Protein AF-0000000084943279 (afdb_homodimer)

Nearest PDB structures (foldseek):
  1sax-assembly1_A  TM=7.995E-01  e=2.883E-07  Staphylococcus aureus subsp. aureus N315
  1sd6-assembly1_B  TM=8.344E-01  e=6.329E-07  Staphylococcus aureus
  1okr-assembly1_A  TM=7.938E-01  e=2.883E-07  Staphylococcus aureus
  1sd4-assembly1_B  TM=7.472E-01  e=6.274E-06  Staphylococcus aureus
  1xsd-assembly1_A-2  TM=7.404E-01  e=5.876E-06  Staphylococcus aureus

pLDDT: mean 89.46, std 12.38, range [29.66, 97.94]

Solvent-accessible surface area (backbone atoms only — not comparable to full-atom values): 16372 Å² total; per-residue (Å²): 124,83,71,85,70,83,76,49,75,70,50,44,56,55,48,35,29,24,69,38,35,68,61,33,35,70,68,56,53,42,56,36,47,45,75,81,36,98,61,49,69,65,54,49,50,50,46,51,52,52,34,35,74,73,55,47,33,42,75,45,75,87,52,86,77,46,28,32,29,57,66,61,52,70,66,56,54,49,50,53,50,49,50,54,53,55,71,73,45,46,38,64,43,37,40,57,53,51,45,52,44,60,71,71,48,60,48,21,42,63,35,42,51,54,44,44,51,52,44,55,62,47,47,76,75,33,40,85,64,62,70,69,72,55,53,77,61,32,57,59,79,77,72,73,128,124,82,72,85,70,83,76,49,75,72,50,45,55,55,46,35,29,26,68,38,36,68,60,33,34,68,67,56,53,41,54,37,48,46,76,80,36,98,61,51,67,65,54,49,50,50,46,51,52,52,34,36,74,71,56,48,34,43,75,45,77,88,51,87,75,46,29,33,29,57,66,64,53,70,66,57,54,49,51,51,50,50,49,55,54,53,70,73,44,47,38,62,43,38,41,57,52,51,45,51,45,60,70,71,46,60,48,21,42,63,35,41,51,53,43,43,50,53,43,55,61,47,48,77,76,34,41,86,64,60,69,66,72,56,54,76,61,32,57,60,78,77,72,73,129

Structure (mmCIF, N/CA/C/O backbone):
data_AF-0000000084943279-model_v1
#
loop_
_entity.id
_entity.type
_entity.pdbx_description
1 polymer 'Copper transport repressor, CopY/TcrY family'
#
loop_
_atom_site.group_PDB
_atom_site.id
_atom_site.type_symbol
_atom_site.label_atom_id
_atom_site.label_alt_id
_atom_site.label_comp_id
_atom_site.label_asym_id
_atom_site.label_entity_id
_atom_site.label_seq_id
_atom_site.pdbx_PDB_ins_code
_atom_site.Cartn_x
_atom_site.Cartn_y
_atom_site.Cartn_z
_atom_site.occupancy
_atom_site.B_iso_or_equiv
_atom_site.auth_seq_id
_atom_site.auth_comp_id
_atom_site.auth_asym_id
_atom_site.auth_atom_id
_atom_site.pdbx_PDB_model_num
ATOM 1 N N . MET A 1 1 ? -5.637 -9.32 20.672 1 29.67 1 MET A N 1
ATOM 2 C CA . MET A 1 1 ? -4.812 -8.5 19.797 1 29.67 1 MET A CA 1
ATOM 3 C C . MET A 1 1 ? -5.668 -7.816 18.734 1 29.67 1 MET A C 1
ATOM 5 O O . MET A 1 1 ? -6.426 -8.477 18.016 1 29.67 1 MET A O 1
ATOM 9 N N . THR A 1 2 ? -6.242 -6.688 18.984 1 40.03 2 THR A N 1
ATOM 10 C CA . THR A 1 2 ? -7.188 -6.082 18.047 1 40.03 2 THR A CA 1
ATOM 11 C C . THR A 1 2 ? -6.668 -6.168 16.625 1 40.03 2 THR A C 1
ATOM 13 O O . THR A 1 2 ? -5.516 -5.828 16.344 1 40.03 2 THR A O 1
ATOM 16 N N . GLU A 1 3 ? -7.164 -7.168 15.953 1 49.41 3 GLU A N 1
ATOM 17 C CA . GLU A 1 3 ? -6.812 -7.434 14.562 1 49.41 3 GLU A CA 1
ATOM 18 C C . GLU A 1 3 ? -6.656 -6.137 13.773 1 49.41 3 GLU A C 1
ATOM 20 O O . GLU A 1 3 ? -7.434 -5.199 13.953 1 49.41 3 GLU A O 1
ATOM 25 N N . PHE A 1 4 ? -5.473 -5.801 13.523 1 55.97 4 PHE A N 1
ATOM 26 C CA . PHE A 1 4 ? -5.156 -4.609 12.742 1 55.97 4 PHE A CA 1
ATOM 27 C C . PHE A 1 4 ? -6.125 -4.453 11.57 1 55.97 4 PHE A C 1
ATOM 29 O O . PHE A 1 4 ? -6.305 -5.383 10.781 1 55.97 4 PHE A O 1
ATOM 36 N N . GLN A 1 5 ? -7.105 -3.52 11.789 1 70.12 5 GLN A N 1
ATOM 37 C CA . GLN A 1 5 ? -7.969 -3.195 10.656 1 70.12 5 GLN A CA 1
ATOM 38 C C . GLN A 1 5 ? -7.312 -2.158 9.75 1 70.12 5 GLN A C 1
ATOM 40 O O . GLN A 1 5 ? -6.863 -1.11 10.211 1 70.12 5 GLN A O 1
ATOM 45 N N . PRO A 1 6 ? -7.184 -2.516 8.555 1 77 6 PRO A N 1
ATOM 46 C CA . PRO A 1 6 ? -6.559 -1.564 7.633 1 77 6 PRO A CA 1
ATOM 47 C C . PRO A 1 6 ? -7.289 -0.225 7.582 1 77 6 PRO A C 1
ATOM 49 O O . PRO A 1 6 ? -8.508 -0.176 7.758 1 77 6 PRO A O 1
ATOM 52 N N . MET A 1 7 ? -6.582 0.841 7.555 1 85.31 7 MET A N 1
ATOM 53 C CA . MET A 1 7 ? -7.109 2.195 7.43 1 85.31 7 MET A CA 1
ATOM 54 C C . MET A 1 7 ? -7.457 2.514 5.98 1 85.31 7 MET A C 1
ATOM 56 O O . MET A 1 7 ? -6.633 2.324 5.082 1 85.31 7 MET A O 1
ATOM 60 N N . SER A 1 8 ? -8.641 2.877 5.75 1 84.88 8 SER A N 1
ATOM 61 C CA . SER A 1 8 ? -9.039 3.268 4.398 1 84.88 8 SER A CA 1
ATOM 62 C C . SER A 1 8 ? -8.383 4.582 3.992 1 84.88 8 SER A C 1
ATOM 64 O O . SER A 1 8 ? -7.879 5.32 4.844 1 84.88 8 SER A O 1
ATOM 66 N N . PRO A 1 9 ? -8.422 4.906 2.732 1 85.31 9 PRO A N 1
ATOM 67 C CA . PRO A 1 9 ? -7.875 6.191 2.287 1 85.31 9 PRO A CA 1
ATOM 68 C C . PRO A 1 9 ? -8.555 7.387 2.953 1 85.31 9 PRO A C 1
ATOM 70 O O . PRO A 1 9 ? -7.879 8.344 3.334 1 85.31 9 PRO A O 1
ATOM 73 N N . SER A 1 10 ? -9.883 7.258 3.092 1 91.69 10 SER A N 1
ATOM 74 C CA . SER A 1 10 ? -10.609 8.352 3.721 1 91.69 10 SER A CA 1
ATOM 75 C C . SER A 1 10 ? -10.242 8.492 5.195 1 91.69 10 SER A C 1
ATOM 77 O O . SER A 1 10 ? -10.07 9.609 5.695 1 91.69 10 SER A O 1
ATOM 79 N N . GLU A 1 11 ? -10.094 7.43 5.855 1 93.38 11 GLU A N 1
ATOM 80 C CA . GLU A 1 11 ? -9.68 7.445 7.258 1 93.38 11 GLU A CA 1
ATOM 81 C C . GLU A 1 11 ? -8.289 8.047 7.418 1 93.38 11 GLU A C 1
ATOM 83 O O . GLU A 1 11 ? -8.039 8.805 8.359 1 93.38 11 GLU A O 1
ATOM 88 N N . ARG A 1 12 ? -7.539 7.762 6.531 1 90.31 12 ARG A N 1
ATOM 89 C CA . ARG A 1 12 ? -6.168 8.258 6.578 1 90.31 12 ARG A CA 1
ATOM 90 C C . ARG A 1 12 ? -6.137 9.781 6.512 1 90.31 12 ARG A C 1
ATOM 92 O O . ARG A 1 12 ? -5.297 10.422 7.152 1 90.31 12 ARG A O 1
ATOM 99 N N . GLN A 1 13 ? -7.035 10.328 5.758 1 92.56 13 GLN A N 1
ATOM 100 C CA . GLN A 1 13 ? -7.094 11.781 5.668 1 92.56 13 GLN A CA 1
ATOM 101 C C . GLN A 1 13 ? -7.41 12.406 7.023 1 92.56 13 GLN A C 1
ATOM 103 O O . GLN A 1 13 ? -6.859 13.453 7.375 1 92.56 13 GLN A O 1
ATOM 108 N N . VAL A 1 14 ? -8.25 11.758 7.719 1 95.5 14 VAL A N 1
ATOM 109 C CA . VAL A 1 14 ? -8.57 12.227 9.062 1 95.5 14 VAL A CA 1
ATOM 110 C C . VAL A 1 14 ? -7.34 12.125 9.961 1 95.5 14 VAL A C 1
ATOM 112 O O . VAL A 1 14 ? -7.016 13.062 10.688 1 95.5 14 VAL A O 1
ATOM 115 N N . MET A 1 15 ? -6.668 11.07 9.828 1 94.19 15 MET A N 1
ATOM 116 C CA . MET A 1 15 ? -5.492 10.82 10.664 1 94.19 15 MET A CA 1
ATOM 117 C C . MET A 1 15 ? -4.395 11.836 10.359 1 94.19 15 MET A C 1
ATOM 119 O O . MET A 1 15 ? -3.682 12.273 11.266 1 94.19 15 MET A O 1
ATOM 123 N N . ARG A 1 16 ? -4.301 12.141 9.148 1 91.62 16 ARG A N 1
ATOM 124 C CA . ARG A 1 16 ? -3.295 13.125 8.766 1 91.62 16 ARG A CA 1
ATOM 125 C C . ARG A 1 16 ? -3.553 14.461 9.453 1 91.62 16 ARG A C 1
ATOM 127 O O . ARG A 1 16 ? -2.613 15.148 9.859 1 91.62 16 ARG A O 1
ATOM 134 N N . VAL A 1 17 ? -4.77 14.891 9.547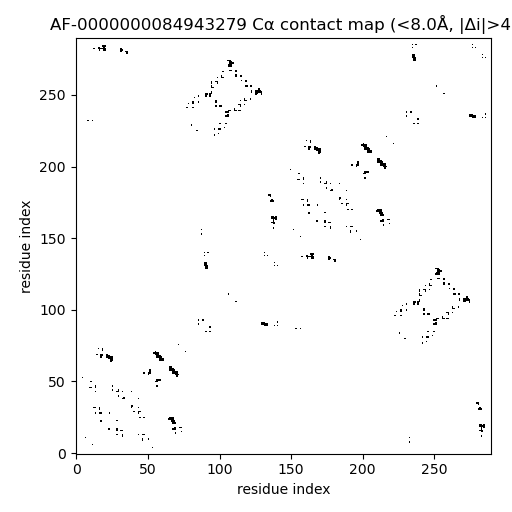 1 94.56 17 VAL A N 1
ATOM 135 C CA . VAL A 1 17 ? -5.109 16.125 10.258 1 94.56 17 VAL A CA 1
ATOM 136 C C . VAL A 1 17 ? -4.715 15.992 11.727 1 94.56 17 VAL A C 1
ATOM 138 O O . VAL A 1 17 ? -4.109 16.906 12.289 1 94.56 17 VAL A O 1
ATOM 141 N N . LEU A 1 18 ? -4.953 14.82 12.32 1 95.62 18 LEU A N 1
ATOM 142 C CA . LEU A 1 18 ? -4.707 14.625 13.742 1 95.62 18 LEU A CA 1
ATOM 143 C C . LEU A 1 18 ? -3.213 14.539 14.031 1 95.62 18 LEU A C 1
ATOM 145 O O . LEU A 1 18 ? -2.758 14.984 15.086 1 95.62 18 LEU A O 1
ATOM 149 N N . TRP A 1 19 ? -2.496 13.961 13.141 1 91.88 19 TRP A N 1
ATOM 150 C CA . TRP A 1 19 ? -1.048 13.906 13.312 1 91.88 19 TRP A CA 1
ATOM 151 C C . TRP A 1 19 ? -0.436 15.305 13.234 1 91.88 19 TRP A C 1
ATOM 153 O O . TRP A 1 19 ? 0.486 15.625 13.984 1 91.88 19 TRP A O 1
ATOM 163 N N . ALA A 1 20 ? -1.002 16.109 12.367 1 91.31 20 ALA A N 1
ATOM 164 C CA . ALA A 1 20 ? -0.495 17.469 12.18 1 91.31 20 ALA A CA 1
ATOM 165 C C . ALA A 1 20 ? -0.994 18.391 13.289 1 91.31 20 ALA A C 1
ATOM 167 O O . ALA A 1 20 ? -0.356 19.391 13.602 1 91.31 20 ALA A O 1
ATOM 168 N N . ASN A 1 21 ? -2.137 18.078 13.781 1 93.12 21 ASN A N 1
ATOM 169 C CA . ASN A 1 21 ? -2.785 18.891 14.805 1 93.12 21 ASN A CA 1
ATOM 170 C C . ASN A 1 21 ? -3.258 18.031 15.977 1 93.12 21 ASN A C 1
ATOM 172 O O . ASN A 1 21 ? -4.449 17.734 16.094 1 93.12 21 ASN A O 1
ATOM 176 N N . PRO A 1 22 ? -2.221 17.797 16.797 1 92.19 22 PRO A N 1
ATOM 177 C CA . PRO A 1 22 ? -2.613 16.953 17.922 1 92.19 22 PRO A CA 1
ATOM 178 C C . PRO A 1 22 ? -3.672 17.594 18.812 1 92.19 22 PRO A C 1
ATOM 180 O O . PRO A 1 22 ? -3.65 18.812 19.016 1 92.19 22 PRO A O 1
ATOM 183 N N . SER A 1 23 ? -4.625 16.812 19.281 1 92.5 23 SER A N 1
ATOM 184 C CA . SER A 1 23 ? -5.684 17.25 20.188 1 92.5 23 SER A CA 1
ATOM 185 C C . SER A 1 23 ? -6.617 18.25 19.5 1 92.5 23 SER A C 1
ATOM 187 O O . SER A 1 23 ? -6.773 19.375 19.969 1 92.5 23 SER A O 1
ATOM 189 N N . SER A 1 24 ? -7.215 17.812 18.484 1 95.62 24 SER A N 1
ATOM 190 C CA . SER A 1 24 ? -8.102 18.672 17.703 1 95.62 24 SER A CA 1
ATOM 191 C C . SER A 1 24 ? -9.562 18.391 18 1 95.62 24 SER A C 1
ATOM 193 O O . SER A 1 24 ? -9.914 17.266 18.375 1 95.62 24 SER A O 1
ATOM 195 N N . THR A 1 25 ? -10.398 19.422 17.859 1 96.62 25 THR A N 1
ATOM 196 C CA . THR A 1 25 ? -11.836 19.219 18 1 96.62 25 THR A CA 1
ATOM 197 C C . THR A 1 25 ? -12.438 18.688 16.703 1 96.62 25 THR A C 1
ATOM 199 O O . THR A 1 25 ? -11.812 18.766 15.648 1 96.62 25 THR A O 1
ATOM 202 N N . SER A 1 26 ? -13.633 18.047 16.844 1 96.38 26 SER A N 1
ATOM 203 C CA . SER A 1 26 ? -14.328 17.594 15.641 1 96.38 26 SER A CA 1
ATOM 204 C C . SER A 1 26 ? -14.562 18.75 14.672 1 96.38 26 SER A C 1
ATOM 206 O O . SER A 1 26 ? -14.43 18.594 13.461 1 96.38 26 SER A O 1
ATOM 208 N N . GLY A 1 27 ? -14.828 19.969 15.227 1 96.75 27 GLY A N 1
ATOM 209 C CA . GLY A 1 27 ? -15.023 21.156 14.398 1 96.75 27 GLY A CA 1
ATOM 210 C C . GLY A 1 27 ? -13.797 21.531 13.594 1 96.75 27 GLY A C 1
ATOM 211 O O . GLY A 1 27 ? -13.898 21.859 12.414 1 96.75 27 GLY A O 1
ATOM 212 N N . PHE A 1 28 ? -12.695 21.5 14.25 1 96.94 28 PHE A N 1
ATOM 213 C CA . PHE A 1 28 ? -11.445 21.828 13.578 1 96.94 28 PHE A CA 1
ATOM 214 C C . PHE A 1 28 ? -11.141 20.812 12.477 1 96.94 28 PHE A C 1
ATOM 216 O O . PHE A 1 28 ? -10.789 21.188 11.359 1 96.94 28 PHE A O 1
ATOM 223 N N . ILE A 1 29 ? -11.312 19.453 12.781 1 97.31 29 ILE A N 1
ATOM 224 C CA . ILE A 1 29 ? -11.047 18.391 11.82 1 97.31 29 ILE A CA 1
ATOM 225 C C . ILE A 1 29 ? -11.938 18.578 10.594 1 97.31 29 ILE A C 1
ATOM 227 O O . ILE A 1 29 ? -11.461 18.484 9.461 1 97.31 29 ILE A O 1
ATOM 231 N N . ILE A 1 30 ? -13.211 18.875 10.844 1 97.69 30 ILE A N 1
ATOM 232 C CA . ILE A 1 30 ? -14.188 19.062 9.781 1 97.69 30 ILE A CA 1
ATOM 233 C C . ILE A 1 30 ? -13.773 20.234 8.898 1 97.69 30 ILE A C 1
ATOM 235 O O . ILE A 1 30 ? -13.727 20.109 7.672 1 97.69 30 ILE A O 1
ATOM 239 N N . GLU A 1 31 ? -13.414 21.359 9.516 1 97.19 31 GLU A N 1
ATOM 240 C CA . GLU A 1 31 ? -13.016 22.562 8.797 1 97.19 31 GLU A CA 1
ATOM 241 C C . GLU A 1 31 ? -11.812 22.297 7.895 1 97.19 31 GLU A C 1
ATOM 243 O O . GLU A 1 31 ? -11.797 22.703 6.73 1 97.19 31 GLU A O 1
ATOM 248 N N . GLN A 1 32 ? -10.852 21.625 8.453 1 95.62 32 GLN A N 1
ATOM 249 C CA . GLN A 1 32 ? -9.633 21.344 7.688 1 95.62 32 GLN A CA 1
ATOM 250 C C . GLN A 1 32 ? -9.922 20.438 6.496 1 95.62 32 GLN A C 1
ATOM 252 O O . GLN A 1 32 ? -9.453 20.703 5.387 1 95.62 32 GLN A O 1
ATOM 257 N N . LEU A 1 33 ? -10.688 19.391 6.672 1 96.44 33 LEU A N 1
ATOM 258 C CA . LEU A 1 33 ? -10.953 18.406 5.629 1 96.44 33 LEU A CA 1
ATOM 259 C C . LEU A 1 33 ? -11.852 19 4.543 1 96.44 33 LEU A C 1
ATOM 261 O O . LEU A 1 33 ? -11.703 18.672 3.363 1 96.44 33 LEU A O 1
ATOM 265 N N . GLN A 1 34 ? -12.664 19.891 4.938 1 96.62 34 GLN A N 1
ATOM 266 C CA . GLN A 1 34 ? -13.602 20.469 3.979 1 96.62 34 GLN A CA 1
ATOM 267 C C . GLN A 1 34 ? -12.891 21.453 3.041 1 96.62 34 GLN A C 1
ATOM 269 O O . GLN A 1 34 ? -13.438 21.812 1.998 1 96.62 34 GLN A O 1
ATOM 274 N N . LYS A 1 35 ? -11.758 21.891 3.393 1 94.38 35 LYS A N 1
ATOM 275 C CA . LYS A 1 35 ? -10.953 22.719 2.5 1 94.38 35 LYS A CA 1
ATOM 276 C C . LYS A 1 35 ? -10.523 21.938 1.261 1 94.38 35 LYS A C 1
ATOM 278 O O . LYS A 1 35 ? -10.297 22.531 0.201 1 94.38 35 LYS A O 1
ATOM 283 N N . SER A 1 36 ? -10.461 20.594 1.396 1 92.62 36 SER A N 1
ATOM 284 C CA . SER A 1 36 ? -9.875 19.812 0.311 1 92.62 36 SER A CA 1
ATOM 285 C C . SER A 1 36 ? -10.844 18.734 -0.175 1 92.62 36 SER A C 1
ATOM 287 O O . SER A 1 36 ? -10.672 18.188 -1.263 1 92.62 36 SER A O 1
ATOM 289 N N . PHE A 1 37 ? -11.805 18.438 0.645 1 94.44 37 PHE A N 1
ATOM 290 C CA . PHE A 1 37 ? -12.727 17.359 0.293 1 94.44 37 PHE A CA 1
ATOM 291 C C . PHE A 1 37 ? -14.172 17.828 0.403 1 94.44 37 PHE A C 1
ATOM 293 O O . PHE A 1 37 ? -14.516 18.625 1.291 1 94.44 37 PHE A O 1
ATOM 300 N N . PRO A 1 38 ? -15.008 17.391 -0.558 1 96.69 38 PRO A N 1
ATOM 301 C CA . PRO A 1 38 ? -16.422 17.75 -0.509 1 96.69 38 PRO A CA 1
ATOM 302 C C . PRO A 1 38 ? -17.203 16.922 0.514 1 96.69 38 PRO A C 1
ATOM 304 O O . PRO A 1 38 ? -18.297 16.438 0.214 1 96.69 38 PRO A O 1
ATOM 307 N N . TRP A 1 39 ? -16.734 16.719 1.675 1 96.56 39 TRP A N 1
ATOM 308 C CA . TRP A 1 39 ? -17.344 15.875 2.699 1 96.56 39 TRP A CA 1
ATOM 309 C C . TRP A 1 39 ? -18.25 16.703 3.605 1 96.56 39 TRP A C 1
ATOM 311 O O . TRP A 1 39 ? -17.922 17.828 3.965 1 96.56 39 TRP A O 1
ATOM 321 N N . SER A 1 40 ? -19.375 16.109 3.973 1 97.5 40 SER A N 1
ATOM 322 C CA . SER A 1 40 ? -20.266 16.719 4.949 1 97.5 40 SER A CA 1
ATOM 323 C C . SER A 1 40 ? -19.734 16.562 6.367 1 97.5 40 SER A C 1
ATOM 325 O O . SER A 1 40 ? -18.875 15.711 6.621 1 97.5 40 SER A O 1
ATOM 327 N N . GLU A 1 41 ? -20.312 17.422 7.203 1 97.62 41 GLU A N 1
ATOM 328 C CA . GLU A 1 41 ? -19.984 17.281 8.617 1 97.62 41 GLU A CA 1
ATOM 329 C C . GLU A 1 41 ? -20.281 15.867 9.117 1 97.62 41 GLU A C 1
ATOM 331 O O . GLU A 1 41 ? -19.469 15.266 9.828 1 97.62 41 GLU A O 1
ATOM 336 N N . SER A 1 42 ? -21.328 15.359 8.664 1 97.69 42 SER A N 1
ATOM 337 C CA . SER A 1 42 ? -21.734 14.023 9.086 1 97.69 42 SER A CA 1
ATOM 338 C C . SER A 1 42 ? -20.75 12.961 8.609 1 97.69 42 SER A C 1
ATOM 340 O O . SER A 1 42 ? -20.469 12 9.328 1 97.69 42 SER A O 1
ATOM 342 N N . THR A 1 43 ? -20.234 13.125 7.43 1 96.94 43 THR A N 1
ATOM 343 C CA . 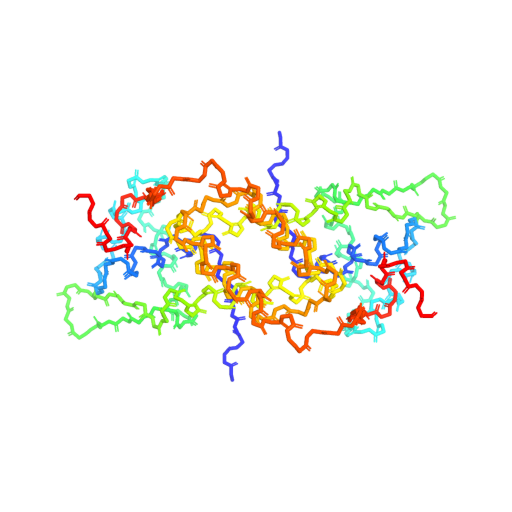THR A 1 43 ? -19.266 12.195 6.875 1 96.94 43 THR A CA 1
ATOM 344 C C . THR A 1 43 ? -18 12.156 7.734 1 96.94 43 THR A C 1
ATOM 346 O O . THR A 1 43 ? -17.531 11.078 8.109 1 96.94 43 THR A O 1
ATOM 349 N N . VAL A 1 44 ? -17.562 13.344 8.047 1 97.94 44 VAL A N 1
ATOM 350 C CA . VAL A 1 44 ? -16.328 13.438 8.828 1 97.94 44 VAL A CA 1
ATOM 351 C C . VAL A 1 44 ? -16.562 12.875 10.234 1 97.94 44 VAL A C 1
ATOM 353 O O . VAL A 1 44 ? -15.727 12.133 10.75 1 97.94 44 VAL A O 1
ATOM 356 N N . LYS A 1 45 ? -17.688 13.188 10.766 1 97.56 45 LYS A N 1
ATOM 357 C CA . LYS A 1 45 ? -18 12.672 12.094 1 97.56 45 LYS A CA 1
ATOM 358 C C . LYS A 1 45 ? -18.078 11.148 12.094 1 97.56 45 LYS A C 1
ATOM 360 O O . LYS A 1 45 ? -17.594 10.492 13.023 1 97.56 45 LYS A O 1
ATOM 365 N N . THR A 1 46 ? -18.609 10.633 11.094 1 97.69 46 THR A N 1
ATOM 366 C CA . THR A 1 46 ? -18.688 9.18 10.945 1 97.69 46 THR A CA 1
ATOM 367 C C . THR A 1 46 ? -17.281 8.57 10.906 1 97.69 46 THR A C 1
ATOM 369 O O . THR A 1 46 ? -17.031 7.555 11.555 1 97.69 46 THR A O 1
ATOM 372 N N . LEU A 1 47 ? -16.438 9.164 10.18 1 97.75 47 LEU A N 1
ATOM 373 C CA . LEU A 1 47 ? -15.062 8.68 10.094 1 97.75 47 LEU A CA 1
ATOM 374 C C . LEU A 1 47 ? -14.375 8.742 11.453 1 97.75 47 LEU A C 1
ATOM 376 O O . LEU A 1 47 ? -13.648 7.816 11.82 1 97.75 47 LEU A O 1
ATOM 380 N N . ILE A 1 48 ? -14.625 9.812 12.172 1 97.38 48 ILE A N 1
ATOM 381 C CA . ILE A 1 48 ? -14.031 9.969 13.5 1 97.38 48 ILE A CA 1
ATOM 382 C C . ILE A 1 48 ? -14.516 8.844 14.406 1 97.38 48 ILE A C 1
ATOM 384 O O . ILE A 1 48 ? -13.719 8.219 15.109 1 97.38 48 ILE A O 1
ATOM 388 N N . ILE A 1 49 ? -15.75 8.57 14.367 1 96.81 49 ILE A N 1
ATOM 389 C CA . ILE A 1 49 ? -16.344 7.523 15.203 1 96.81 49 ILE A CA 1
ATOM 390 C C . ILE A 1 49 ? -15.742 6.168 14.828 1 96.81 49 ILE A C 1
ATOM 392 O O . ILE A 1 49 ? -15.359 5.391 15.703 1 96.81 49 ILE A O 1
ATOM 396 N N . ARG A 1 50 ? -15.648 5.891 13.586 1 96.69 50 ARG A N 1
ATOM 397 C CA . ARG A 1 50 ? -15.078 4.637 13.102 1 96.69 50 ARG A CA 1
ATOM 398 C C . ARG A 1 50 ? -13.641 4.473 13.578 1 96.69 50 ARG A C 1
ATOM 400 O O . ARG A 1 50 ? -13.266 3.404 14.062 1 96.69 50 ARG A O 1
ATOM 407 N N . LEU A 1 51 ? -12.922 5.508 13.461 1 96.75 51 LEU A N 1
ATOM 408 C CA . LEU A 1 51 ? -11.523 5.473 13.852 1 96.75 51 LEU A CA 1
ATOM 409 C C . LEU A 1 51 ? -11.383 5.305 15.359 1 96.75 51 LEU A C 1
ATOM 411 O O . LEU A 1 51 ? -10.453 4.648 15.836 1 96.75 51 LEU A O 1
ATOM 415 N N . THR A 1 52 ? -12.305 5.914 16.078 1 95.69 52 THR A N 1
ATOM 416 C CA . THR A 1 52 ? -12.312 5.766 17.531 1 95.69 52 THR A CA 1
ATOM 417 C C . THR A 1 52 ? -12.625 4.324 17.922 1 95.69 52 THR A C 1
ATOM 419 O O . THR A 1 52 ? -11.961 3.758 18.797 1 95.69 52 THR A O 1
ATOM 422 N N . LYS A 1 53 ? -13.547 3.754 17.25 1 94.81 53 LYS A N 1
ATOM 423 C CA . LYS A 1 53 ? -13.906 2.365 17.5 1 94.81 53 LYS A CA 1
ATOM 424 C C . LYS A 1 53 ? -12.75 1.424 17.188 1 94.81 53 LYS A C 1
ATOM 426 O O . LYS A 1 53 ? -12.523 0.441 17.891 1 94.81 53 LYS A O 1
ATOM 431 N N . LYS A 1 54 ? -12.016 1.763 16.172 1 92.88 54 LYS A N 1
ATOM 432 C CA . LYS A 1 54 ? -10.875 0.949 15.75 1 92.88 54 LYS A CA 1
ATOM 433 C C . LYS A 1 54 ? -9.688 1.145 16.688 1 92.88 54 LYS A C 1
ATOM 435 O O . LYS A 1 54 ? -8.703 0.41 16.594 1 92.88 54 LYS A O 1
ATOM 440 N N . GLY A 1 55 ? -9.758 2.209 17.484 1 94 55 GLY A N 1
ATOM 441 C CA . GLY A 1 55 ? -8.695 2.463 18.453 1 94 55 GLY A CA 1
ATOM 442 C C . GLY A 1 55 ? -7.602 3.365 17.906 1 94 55 GLY A C 1
ATOM 443 O O . GLY A 1 55 ? -6.562 3.539 18.547 1 94 55 GLY A O 1
ATOM 444 N N . TYR A 1 56 ? -7.809 3.982 16.75 1 95.19 56 TYR A N 1
ATOM 445 C CA . TYR A 1 56 ? -6.801 4.852 16.141 1 95.19 56 TYR A CA 1
ATOM 446 C C . TYR A 1 56 ? -6.867 6.254 16.75 1 95.19 56 TYR A C 1
ATOM 448 O O . TYR A 1 56 ? -5.914 7.027 16.625 1 95.19 56 TYR A O 1
ATOM 456 N N . ILE A 1 57 ? -8.039 6.578 17.297 1 96.62 57 ILE A N 1
ATOM 457 C CA . ILE A 1 57 ? -8.273 7.898 17.875 1 96.62 57 ILE A CA 1
ATOM 458 C C . ILE A 1 57 ? -8.758 7.754 19.312 1 96.62 57 ILE A C 1
ATOM 460 O O . ILE A 1 57 ? -9.562 6.871 19.609 1 96.62 57 ILE A O 1
ATOM 464 N N . GLN A 1 58 ? -8.234 8.539 20.078 1 96.69 58 GLN A N 1
ATOM 465 C CA . GLN A 1 58 ? -8.719 8.648 21.453 1 96.69 58 GLN A CA 1
ATOM 466 C C . GLN A 1 58 ? -9.453 9.961 21.672 1 96.69 58 GLN A C 1
ATOM 468 O O . GLN A 1 58 ? -9.07 11 21.125 1 96.69 58 GLN A O 1
ATOM 473 N N . ILE A 1 59 ? -10.438 9.891 22.578 1 95.19 59 ILE A N 1
ATOM 474 C CA . ILE A 1 59 ? -11.281 11.047 22.859 1 95.19 59 ILE A CA 1
ATOM 475 C C . ILE A 1 59 ? -11.039 11.523 24.281 1 95.19 59 ILE A C 1
ATOM 477 O O . ILE A 1 59 ? -10.977 10.719 25.219 1 95.19 59 ILE A O 1
ATOM 481 N N . ASP A 1 60 ? -10.711 12.773 24.422 1 93.5 60 ASP A N 1
ATOM 482 C CA . ASP A 1 60 ? -10.766 13.43 25.719 1 93.5 60 ASP A CA 1
ATOM 483 C C . ASP A 1 60 ? -12.133 14.055 25.984 1 93.5 60 ASP A C 1
ATOM 485 O O . ASP A 1 60 ? -12.414 15.164 25.531 1 93.5 60 ASP A O 1
ATOM 489 N N . ASN A 1 61 ? -12.906 13.273 26.656 1 85.56 61 ASN A N 1
ATOM 490 C CA . ASN A 1 61 ? -14.289 13.695 26.859 1 85.56 61 ASN A CA 1
ATOM 491 C C . ASN A 1 61 ? -14.484 14.312 28.25 1 85.56 61 ASN A C 1
ATOM 493 O O . ASN A 1 61 ? -15.609 14.344 28.766 1 85.56 61 ASN A O 1
ATOM 497 N N . ARG A 1 62 ? -13.336 14.672 28.938 1 87.19 62 ARG A N 1
ATOM 498 C CA . ARG A 1 62 ? -13.453 15.258 30.266 1 87.19 62 ARG A CA 1
ATOM 499 C C . ARG A 1 62 ? -14.109 16.641 30.203 1 87.19 62 ARG A C 1
ATOM 501 O O . ARG A 1 62 ? -14.836 17.016 31.109 1 87.19 62 ARG A O 1
ATOM 508 N N . LYS A 1 63 ? -13.859 17.531 29.172 1 85.19 63 LYS A N 1
ATOM 509 C CA . LYS A 1 63 ? -14.406 18.875 29.016 1 85.19 63 LYS A CA 1
ATOM 510 C C . LYS A 1 63 ? -14.797 19.156 27.562 1 85.19 63 LYS A C 1
ATOM 512 O O . LYS A 1 63 ? -14.062 18.797 26.641 1 85.19 63 LYS A O 1
ATOM 517 N N . LYS A 1 64 ? -16.031 19.75 27.359 1 88.44 64 LYS A N 1
ATOM 518 C CA . LYS A 1 64 ? -16.453 20.141 26.031 1 88.44 64 LYS A CA 1
ATOM 519 C C . LYS A 1 64 ? -15.742 21.406 25.562 1 88.44 64 LYS A C 1
ATOM 521 O O . LYS A 1 64 ? -15.445 22.281 26.375 1 88.44 64 LYS A O 1
ATOM 526 N N . PRO A 1 65 ? -15.383 21.594 24.328 1 92.69 65 PRO A N 1
ATOM 527 C CA . PRO A 1 65 ? -15.602 20.594 23.281 1 92.69 65 PRO A 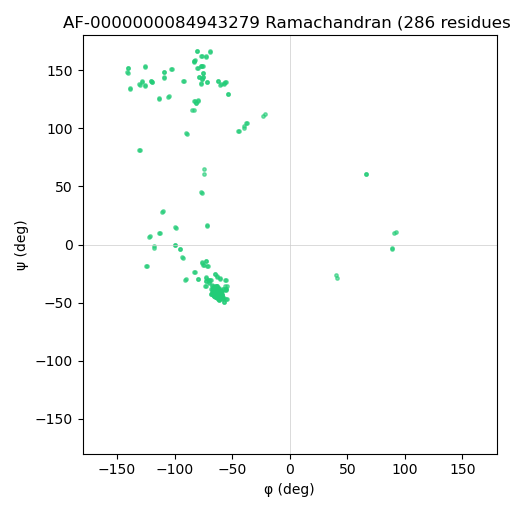CA 1
ATOM 528 C C . PRO A 1 65 ? -14.625 19.422 23.375 1 92.69 65 PRO A C 1
ATOM 530 O O . PRO A 1 65 ? -13.5 19.578 23.844 1 92.69 65 PRO A O 1
ATOM 533 N N . PHE A 1 66 ? -15.086 18.234 22.984 1 94.38 66 PHE A N 1
ATOM 534 C CA . PHE A 1 66 ? -14.258 17.031 23.016 1 94.38 66 PHE A CA 1
ATOM 535 C C . PHE A 1 66 ? -13.031 17.188 22.125 1 94.38 66 PHE A C 1
ATOM 537 O O . PHE A 1 66 ? -13.117 17.812 21.062 1 94.38 66 PHE A O 1
ATOM 544 N N . HIS A 1 67 ? -11.992 16.766 22.609 1 96.94 67 HIS A N 1
ATOM 545 C CA . HIS A 1 67 ? -10.758 16.781 21.828 1 96.94 67 HIS A CA 1
ATOM 546 C C . HIS A 1 67 ? -10.352 15.367 21.422 1 96.94 67 HIS A C 1
ATOM 548 O O . HIS A 1 67 ? -10.508 14.414 22.188 1 96.94 67 HIS A O 1
ATOM 554 N N . TYR A 1 68 ? -9.812 15.266 20.234 1 97.19 68 TYR A N 1
ATOM 555 C CA . TYR A 1 68 ? -9.43 13.992 19.641 1 97.19 68 TYR A CA 1
ATOM 556 C C . TYR A 1 68 ? -7.934 13.961 19.328 1 97.19 68 TYR A C 1
ATOM 558 O O . TYR A 1 68 ? -7.367 14.961 18.875 1 97.19 68 TYR A O 1
ATOM 566 N N . SER A 1 69 ? -7.379 12.781 19.594 1 96.75 69 SER A N 1
ATOM 567 C CA . SER A 1 69 ? -5.961 12.602 19.312 1 96.75 69 SER A CA 1
ATOM 568 C C . SER A 1 69 ? -5.684 11.219 18.734 1 96.75 69 SER A C 1
ATOM 570 O O . SER A 1 69 ? -6.406 10.266 19.016 1 96.75 69 SER A O 1
ATOM 572 N N . ALA A 1 70 ? -4.559 11.18 17.891 1 96.06 70 ALA A N 1
ATOM 573 C CA . ALA A 1 70 ? -4.133 9.891 17.344 1 96.06 70 ALA A CA 1
ATOM 574 C C . ALA A 1 70 ? -3.502 9.016 18.422 1 96.06 70 ALA A C 1
ATOM 576 O O . ALA A 1 70 ? -2.748 9.508 19.266 1 96.06 70 ALA A O 1
ATOM 577 N N . THR A 1 71 ? -3.816 7.727 18.391 1 95.69 71 THR A N 1
ATOM 578 C CA . THR A 1 71 ? -3.26 6.793 19.359 1 95.69 71 THR A CA 1
ATOM 579 C C . THR A 1 71 ? -1.99 6.145 18.828 1 95.69 71 THR A C 1
ATOM 581 O O . THR A 1 71 ? -1.265 5.477 19.562 1 95.69 71 THR A O 1
ATOM 584 N N . ILE A 1 72 ? -1.719 6.324 17.516 1 92.81 72 ILE A N 1
ATOM 585 C CA . ILE A 1 72 ? -0.518 5.797 16.875 1 92.81 72 ILE A CA 1
ATOM 586 C C . ILE A 1 72 ? 0.235 6.926 16.172 1 92.81 72 ILE A C 1
ATOM 588 O O . ILE A 1 72 ? -0.364 7.93 15.781 1 92.81 72 ILE A O 1
ATOM 592 N N . LEU A 1 73 ? 1.515 6.727 16.047 1 90.12 73 LEU A N 1
ATOM 593 C CA . LEU A 1 73 ? 2.334 7.688 15.32 1 90.12 73 LEU A CA 1
ATOM 594 C C . LEU A 1 73 ? 2.219 7.465 13.812 1 90.12 73 LEU A C 1
ATOM 596 O O . LEU A 1 73 ? 1.918 6.355 13.367 1 90.12 73 LEU A O 1
ATOM 600 N N . GLU A 1 74 ? 2.408 8.531 13.125 1 87.12 74 GLU A N 1
ATOM 601 C CA . GLU A 1 74 ? 2.391 8.414 11.672 1 87.12 74 GLU A CA 1
ATOM 602 C C . GLU A 1 74 ? 3.402 7.375 11.188 1 87.12 74 GLU A C 1
ATOM 604 O O . GLU A 1 74 ? 3.109 6.586 10.289 1 87.12 74 GLU A O 1
ATOM 609 N N . LYS A 1 75 ? 4.531 7.344 11.82 1 85.75 75 LYS A N 1
ATOM 610 C CA . LYS A 1 75 ? 5.574 6.395 11.445 1 85.75 75 LYS A CA 1
ATOM 611 C C . LYS A 1 75 ? 5.117 4.957 11.672 1 85.75 75 LYS A C 1
ATOM 613 O O . LYS A 1 75 ? 5.457 4.062 10.891 1 85.75 75 LYS A O 1
ATOM 618 N N . GLU A 1 76 ? 4.383 4.758 12.703 1 88.88 76 GLU A N 1
ATOM 619 C CA . GLU A 1 76 ? 3.865 3.424 12.992 1 88.88 76 GLU A CA 1
ATOM 620 C C . GLU A 1 76 ? 2.863 2.977 11.93 1 88.88 76 GLU A C 1
ATOM 622 O O . GLU A 1 76 ? 2.844 1.808 11.539 1 88.88 76 GLU A O 1
ATOM 627 N N . GLN A 1 77 ? 2.033 3.932 11.547 1 86.44 77 GLN A N 1
ATOM 628 C CA . GLN A 1 77 ? 1.083 3.621 10.484 1 86.44 77 GLN A CA 1
ATOM 629 C C . GLN A 1 77 ? 1.805 3.297 9.18 1 86.44 77 GLN A C 1
ATOM 631 O O . GLN A 1 77 ? 1.422 2.365 8.469 1 86.44 77 GLN A O 1
ATOM 636 N N . LEU A 1 78 ? 2.84 4 8.898 1 84.12 78 LEU A N 1
ATOM 637 C CA . LEU A 1 78 ? 3.648 3.75 7.707 1 84.12 78 LEU A CA 1
ATOM 638 C C . LEU A 1 78 ? 4.285 2.367 7.766 1 84.12 78 LEU A C 1
ATOM 640 O O . LEU A 1 78 ? 4.332 1.657 6.758 1 84.12 78 LEU A O 1
ATOM 644 N N . ASP A 1 79 ? 4.723 2.01 8.922 1 88.56 79 ASP A N 1
ATOM 645 C CA . ASP A 1 79 ? 5.324 0.696 9.125 1 88.56 79 ASP A CA 1
ATOM 646 C C . ASP A 1 79 ? 4.328 -0.418 8.812 1 88.56 79 ASP A C 1
ATOM 648 O O . ASP A 1 79 ? 4.68 -1.403 8.156 1 88.56 79 ASP A O 1
ATOM 652 N N . GLN A 1 80 ? 3.15 -0.149 9.242 1 85.94 80 GLN A N 1
ATOM 653 C CA . GLN A 1 80 ? 2.115 -1.145 8.984 1 85.94 80 GLN A CA 1
ATOM 654 C C . GLN A 1 80 ? 1.802 -1.239 7.492 1 85.94 80 GLN A C 1
ATOM 656 O O . GLN A 1 80 ? 1.616 -2.336 6.961 1 85.94 80 GLN A O 1
ATOM 661 N N . GLU A 1 81 ? 1.807 -0.138 6.863 1 84.31 81 GLU A N 1
ATOM 662 C CA . GLU A 1 81 ? 1.521 -0.113 5.434 1 84.31 81 GLU A CA 1
ATOM 663 C C . GLU A 1 81 ? 2.633 -0.792 4.637 1 84.31 81 GLU A C 1
ATOM 665 O O . GLU A 1 81 ? 2.361 -1.526 3.686 1 84.31 81 GLU A O 1
ATOM 670 N N . THR A 1 82 ? 3.855 -0.538 4.996 1 89.81 82 THR A N 1
ATOM 671 C CA . THR A 1 82 ? 4.98 -1.15 4.301 1 89.81 82 THR A CA 1
ATOM 672 C C . THR A 1 82 ? 4.992 -2.66 4.516 1 89.81 82 THR A C 1
ATOM 674 O O . THR A 1 82 ? 5.281 -3.424 3.592 1 89.81 82 THR A O 1
ATOM 677 N N . ASP A 1 83 ? 4.605 -3.09 5.738 1 89.94 83 ASP A N 1
ATOM 678 C CA . ASP A 1 83 ? 4.496 -4.52 6.004 1 89.94 83 ASP A CA 1
ATOM 679 C C . ASP A 1 83 ? 3.451 -5.168 5.098 1 89.94 83 ASP A C 1
ATOM 681 O O . ASP A 1 83 ? 3.709 -6.211 4.492 1 89.94 83 ASP A O 1
ATOM 685 N N . ALA A 1 84 ? 2.355 -4.473 5.051 1 84.06 84 ALA A N 1
ATOM 686 C CA . ALA A 1 84 ? 1.261 -5.012 4.246 1 84.06 84 ALA A CA 1
ATOM 687 C C . ALA A 1 84 ? 1.666 -5.133 2.781 1 84.06 84 ALA A C 1
ATOM 689 O O . ALA A 1 84 ? 1.371 -6.141 2.131 1 84.06 84 ALA A O 1
ATOM 690 N N . LEU A 1 85 ? 2.365 -4.176 2.271 1 86.31 85 LEU A N 1
ATOM 691 C CA . LEU A 1 85 ? 2.812 -4.191 0.884 1 86.31 85 LEU A CA 1
ATOM 692 C C . LEU A 1 85 ? 3.805 -5.324 0.643 1 86.31 85 LEU A C 1
ATOM 694 O O . LEU A 1 85 ? 3.674 -6.07 -0.33 1 86.31 85 LEU A O 1
ATOM 698 N N . LEU A 1 86 ? 4.715 -5.512 1.495 1 89.94 86 LEU A N 1
ATOM 699 C CA . LEU A 1 86 ? 5.758 -6.523 1.339 1 89.94 86 LEU A CA 1
ATOM 700 C C . LEU A 1 86 ? 5.172 -7.926 1.454 1 89.94 86 LEU A C 1
ATOM 702 O O . LEU A 1 86 ? 5.668 -8.859 0.825 1 89.94 86 LEU A O 1
ATOM 706 N N . GLU A 1 87 ? 4.152 -8.008 2.213 1 85 87 GLU A N 1
ATOM 707 C CA . GLU A 1 87 ? 3.508 -9.305 2.4 1 85 87 GLU A CA 1
ATOM 708 C C . GLU A 1 87 ? 2.762 -9.742 1.141 1 85 87 GLU A C 1
ATOM 710 O O . GLU A 1 87 ? 2.486 -10.93 0.953 1 85 87 GLU A O 1
ATOM 715 N N . GLN A 1 88 ? 2.516 -8.805 0.319 1 80.38 88 GLN A N 1
ATOM 716 C CA . GLN A 1 88 ? 1.71 -9.094 -0.864 1 80.38 88 GLN A CA 1
ATOM 717 C C . GLN A 1 88 ? 2.594 -9.398 -2.07 1 80.38 88 GLN A C 1
ATOM 719 O O . GLN A 1 88 ? 2.096 -9.781 -3.131 1 80.38 88 GLN A O 1
ATOM 724 N N . VAL A 1 89 ? 3.873 -9.289 -1.898 1 84.44 89 VAL A N 1
ATOM 725 C CA . VAL A 1 89 ? 4.785 -9.453 -3.023 1 84.44 89 VAL A CA 1
ATOM 726 C C . VAL A 1 89 ? 5.734 -10.617 -2.754 1 84.44 89 VAL A C 1
ATOM 728 O O . VAL A 1 89 ? 6.148 -10.844 -1.613 1 84.44 89 VAL A O 1
ATOM 731 N N . CYS A 1 90 ? 5.992 -11.414 -3.85 1 87 90 CYS A N 1
ATOM 732 C CA . CYS A 1 90 ? 7.027 -12.445 -3.76 1 87 90 CYS A CA 1
ATOM 733 C C . CYS A 1 90 ? 8.359 -11.844 -3.346 1 87 90 CYS A C 1
ATOM 735 O O . CYS A 1 90 ? 8.742 -10.781 -3.836 1 87 90 CYS A O 1
ATOM 737 N N . HIS A 1 91 ? 9.078 -12.5 -2.512 1 89.38 91 HIS A N 1
ATOM 738 C CA . HIS A 1 91 ? 10.375 -12.008 -2.064 1 89.38 91 HIS A CA 1
ATOM 739 C C . HIS A 1 91 ? 11.297 -11.742 -3.248 1 89.38 91 HIS A C 1
ATOM 741 O O . HIS A 1 91 ? 12.102 -10.805 -3.213 1 89.38 91 HIS A O 1
ATOM 747 N N . LYS A 1 92 ? 11.109 -12.484 -4.246 1 88.5 92 LYS A N 1
ATOM 748 C CA . LYS A 1 92 ? 11.961 -12.305 -5.418 1 88.5 92 LYS A CA 1
ATOM 749 C C . LYS A 1 92 ? 11.609 -11.023 -6.164 1 88.5 92 LYS A C 1
ATOM 751 O O . LYS A 1 92 ? 12.375 -10.57 -7.023 1 88.5 92 LYS A O 1
ATOM 756 N N . GLN A 1 93 ? 10.461 -10.484 -5.816 1 88.31 93 GLN A N 1
ATOM 757 C CA . GLN A 1 93 ? 9.992 -9.281 -6.5 1 88.31 93 GLN A CA 1
ATOM 758 C C . GLN A 1 93 ? 10.273 -8.031 -5.676 1 88.31 93 GLN A C 1
ATOM 760 O O . GLN A 1 93 ? 10.023 -6.914 -6.121 1 88.31 93 GLN A O 1
ATOM 765 N N . ASN A 1 94 ? 10.875 -8.18 -4.492 1 93.06 94 ASN A N 1
ATOM 766 C CA . ASN A 1 94 ? 11.148 -7.039 -3.625 1 93.06 94 ASN A CA 1
ATOM 767 C C . ASN A 1 94 ? 12.039 -6.012 -4.316 1 93.06 94 ASN A C 1
ATOM 769 O O . ASN A 1 94 ? 11.805 -4.809 -4.215 1 93.06 94 ASN A O 1
ATOM 773 N N . GLY A 1 95 ? 13.07 -6.527 -5.008 1 92.94 95 GLY A N 1
ATOM 774 C CA . GLY A 1 95 ? 13.945 -5.621 -5.734 1 92.94 95 GLY A CA 1
ATOM 775 C C . GLY A 1 95 ? 13.203 -4.766 -6.75 1 92.94 95 GLY A C 1
ATOM 776 O O . GLY A 1 95 ? 13.422 -3.555 -6.82 1 92.94 95 GLY A O 1
ATOM 777 N N . ASN A 1 96 ? 12.352 -5.422 -7.496 1 91.06 96 ASN A N 1
ATOM 778 C CA . ASN A 1 96 ? 11.562 -4.711 -8.5 1 91.06 96 ASN A CA 1
ATOM 779 C C . ASN A 1 96 ? 10.609 -3.707 -7.859 1 91.06 96 ASN A C 1
ATOM 781 O O . ASN A 1 96 ? 10.422 -2.605 -8.375 1 91.06 96 ASN A O 1
ATOM 785 N N . LEU A 1 97 ? 10.016 -4.105 -6.801 1 93 97 LEU A N 1
ATOM 786 C CA . LEU A 1 97 ? 9.109 -3.232 -6.055 1 93 97 LEU A CA 1
ATOM 787 C C . LEU A 1 97 ? 9.828 -1.957 -5.621 1 93 97 LEU A C 1
ATOM 789 O O . LEU A 1 97 ? 9.344 -0.852 -5.883 1 93 97 LEU A O 1
ATOM 793 N N . LEU A 1 98 ? 10.977 -2.137 -5.027 1 96.44 98 LEU A N 1
ATOM 794 C CA . LEU A 1 98 ? 11.75 -0.996 -4.543 1 96.44 98 LEU A CA 1
ATOM 795 C C . LEU A 1 98 ? 12.242 -0.146 -5.707 1 96.44 98 LEU A C 1
ATOM 797 O O . LEU A 1 98 ? 12.273 1.084 -5.613 1 96.44 98 LEU A O 1
ATOM 801 N N . HIS A 1 99 ? 12.648 -0.816 -6.777 1 95.75 99 HIS A N 1
ATOM 802 C CA . HIS A 1 99 ? 13.086 -0.096 -7.969 1 95.75 99 HIS A CA 1
ATOM 803 C C . HIS A 1 99 ? 11.977 0.808 -8.5 1 95.75 99 HIS A C 1
ATOM 805 O O . HIS A 1 99 ? 12.219 1.974 -8.82 1 95.75 99 HIS A O 1
ATOM 811 N N . THR A 1 100 ? 10.781 0.269 -8.531 1 94.38 100 THR A N 1
ATOM 812 C CA . THR A 1 100 ? 9.625 1.035 -8.992 1 94.38 100 THR A CA 1
ATOM 813 C C . THR A 1 100 ? 9.367 2.229 -8.078 1 94.38 100 THR A C 1
ATOM 815 O O . THR A 1 100 ? 9.156 3.346 -8.547 1 94.38 100 THR A O 1
ATOM 818 N N . LEU A 1 101 ? 9.445 2.055 -6.797 1 96.25 101 LEU A N 1
ATOM 819 C CA . LEU A 1 101 ? 9.203 3.115 -5.82 1 96.25 101 LEU A CA 1
ATOM 820 C C . LEU A 1 101 ? 10.266 4.207 -5.938 1 96.25 101 LEU A C 1
ATOM 822 O O . LEU A 1 101 ? 9.945 5.395 -5.863 1 96.25 101 LEU A O 1
ATOM 826 N N . ILE A 1 102 ? 11.516 3.791 -6.102 1 96.12 102 ILE A N 1
ATOM 827 C CA . ILE A 1 102 ? 12.609 4.746 -6.25 1 96.12 102 ILE A CA 1
ATOM 828 C C . ILE A 1 102 ? 12.367 5.625 -7.473 1 96.12 102 ILE A C 1
ATOM 830 O O . ILE A 1 102 ? 12.547 6.844 -7.418 1 96.12 102 ILE A O 1
ATOM 834 N N . ASN A 1 103 ? 11.891 5.059 -8.531 1 94.25 103 ASN A N 1
ATOM 835 C CA . ASN A 1 103 ? 11.664 5.797 -9.766 1 94.25 103 ASN A CA 1
ATOM 836 C C . ASN A 1 103 ? 10.5 6.781 -9.625 1 94.25 103 ASN A C 1
ATOM 838 O O . ASN A 1 103 ? 10.547 7.883 -10.172 1 94.25 103 ASN A O 1
ATOM 842 N N . LYS A 1 104 ? 9.57 6.457 -8.891 1 94.19 104 LYS A N 1
ATOM 843 C CA . LYS A 1 104 ? 8.344 7.25 -8.797 1 94.19 104 LYS A CA 1
ATOM 844 C C . LYS A 1 104 ? 8.453 8.305 -7.703 1 94.19 104 LYS A C 1
ATOM 846 O O . LYS A 1 104 ? 7.844 9.375 -7.801 1 94.19 104 LYS A O 1
ATOM 851 N N . ALA A 1 105 ? 9.227 8.055 -6.648 1 95 105 ALA A N 1
ATOM 852 C CA . ALA A 1 105 ? 9.25 8.891 -5.453 1 95 105 ALA A CA 1
ATOM 853 C C . ALA A 1 105 ? 10.094 10.141 -5.684 1 95 105 ALA A C 1
ATOM 855 O O . ALA A 1 105 ? 11.102 10.102 -6.395 1 95 105 ALA A O 1
ATOM 856 N N . THR A 1 106 ? 9.633 11.211 -5.078 1 93.12 106 THR A N 1
ATOM 857 C CA . THR A 1 106 ? 10.461 12.406 -4.996 1 93.12 106 THR A CA 1
ATOM 858 C C . THR A 1 106 ? 11.469 12.289 -3.854 1 93.12 106 THR A C 1
ATOM 860 O O . THR A 1 106 ? 11.086 12.141 -2.693 1 93.12 106 THR A O 1
ATOM 863 N N . LEU A 1 107 ? 12.758 12.391 -4.227 1 95.5 107 LEU A N 1
ATOM 864 C CA . LEU A 1 107 ? 13.82 12.203 -3.246 1 95.5 107 LEU A CA 1
ATOM 865 C C . LEU A 1 107 ? 14.828 13.352 -3.309 1 95.5 107 LEU A C 1
ATOM 867 O O . LEU A 1 107 ? 15.164 13.82 -4.395 1 95.5 107 LEU A O 1
ATOM 871 N N . SER A 1 108 ? 15.219 13.789 -2.115 1 94.81 108 SER A N 1
ATOM 872 C CA . SER A 1 108 ? 16.312 14.758 -2.049 1 94.81 108 SER A CA 1
ATOM 873 C C . SER A 1 108 ? 17.672 14.07 -2.17 1 94.81 108 SER A C 1
ATOM 875 O O . SER A 1 108 ? 17.766 12.844 -2.037 1 94.81 108 SER A O 1
ATOM 877 N N . GLN A 1 109 ? 18.688 14.883 -2.402 1 95.94 109 GLN A N 1
ATOM 878 C CA . GLN A 1 109 ? 20.047 14.359 -2.424 1 95.94 109 GLN A CA 1
ATOM 879 C C . GLN A 1 109 ? 20.391 13.68 -1.104 1 95.94 109 GLN A C 1
ATOM 881 O O . GLN A 1 109 ? 21.031 12.617 -1.094 1 95.94 109 GLN A O 1
ATOM 886 N N . ASP A 1 110 ? 19.922 14.25 -0.042 1 95.62 110 ASP A N 1
ATOM 887 C CA . ASP A 1 110 ? 20.156 13.664 1.275 1 95.62 110 ASP A CA 1
ATOM 888 C C . ASP A 1 110 ? 19.438 12.328 1.417 1 95.62 110 ASP A C 1
ATOM 890 O O . ASP A 1 110 ? 20.016 11.359 1.932 1 95.62 110 ASP A O 1
ATOM 894 N N . ASP A 1 111 ? 18.203 12.312 0.95 1 95.94 111 ASP A N 1
ATOM 895 C CA . ASP A 1 111 ? 17.469 11.055 0.972 1 95.94 111 ASP A CA 1
ATOM 896 C C . ASP A 1 111 ? 18.234 9.953 0.245 1 95.94 111 ASP A C 1
ATOM 898 O O . ASP A 1 111 ? 18.359 8.836 0.755 1 95.94 111 ASP A O 1
ATOM 902 N N . ILE A 1 112 ? 18.703 10.281 -0.887 1 97.44 112 ILE A N 1
ATOM 903 C CA . ILE A 1 112 ? 19.391 9.32 -1.746 1 97.44 112 ILE A CA 1
ATOM 904 C C . ILE A 1 112 ? 20.625 8.789 -1.041 1 97.44 112 ILE A C 1
ATOM 906 O O . ILE A 1 112 ? 20.891 7.578 -1.041 1 97.44 112 ILE A O 1
ATOM 910 N N . GLN A 1 113 ? 21.375 9.672 -0.437 1 96.81 113 GLN A N 1
ATOM 911 C CA . GLN A 1 113 ? 22.578 9.258 0.274 1 96.81 113 GLN A CA 1
ATOM 912 C C . GLN A 1 113 ? 22.234 8.305 1.417 1 96.81 113 GLN A C 1
ATOM 914 O O . GLN A 1 113 ? 22.906 7.289 1.603 1 96.81 113 GLN A O 1
ATOM 919 N N . VAL A 1 114 ? 21.219 8.633 2.121 1 96.81 114 VAL A N 1
ATOM 920 C CA . VAL A 1 114 ? 20.781 7.789 3.232 1 96.81 114 VAL A CA 1
ATOM 921 C C . VAL A 1 114 ? 20.391 6.41 2.715 1 96.81 114 VAL A C 1
ATOM 923 O O . VAL A 1 114 ? 20.75 5.387 3.297 1 96.81 114 VAL A O 1
ATOM 926 N N . LEU A 1 115 ? 19.656 6.391 1.618 1 97.88 115 LEU A N 1
ATOM 927 C CA . LEU A 1 115 ? 19.156 5.141 1.052 1 97.88 115 LEU A CA 1
ATOM 928 C C . LEU A 1 115 ? 20.312 4.301 0.499 1 97.88 115 LEU A C 1
ATOM 930 O O . LEU A 1 115 ? 20.328 3.082 0.675 1 97.88 115 LEU A O 1
ATOM 934 N N . VAL A 1 116 ? 21.25 4.961 -0.183 1 97.56 116 VAL A N 1
ATOM 935 C CA . VAL A 1 116 ? 22.406 4.254 -0.706 1 97.56 116 VAL A CA 1
ATOM 936 C C . VAL A 1 116 ? 23.188 3.613 0.444 1 97.56 116 VAL A C 1
ATOM 938 O O . VAL A 1 116 ? 23.578 2.445 0.365 1 97.56 116 VAL A O 1
ATOM 941 N N . ASN A 1 117 ? 23.359 4.363 1.513 1 97.44 117 ASN A N 1
ATOM 942 C CA . ASN A 1 117 ? 24.062 3.838 2.678 1 97.44 117 ASN A CA 1
ATOM 943 C C . ASN A 1 117 ? 23.328 2.646 3.287 1 97.44 117 ASN A C 1
ATOM 945 O O . ASN A 1 117 ? 23.953 1.655 3.668 1 97.44 117 ASN A O 1
ATOM 949 N N . ALA A 1 118 ? 22.062 2.793 3.367 1 97.06 118 ALA A N 1
ATOM 950 C CA . ALA A 1 118 ? 21.25 1.696 3.906 1 97.06 118 ALA A CA 1
ATOM 951 C C . ALA A 1 118 ? 21.406 0.436 3.059 1 97.06 118 ALA A C 1
ATOM 953 O O . ALA A 1 118 ? 21.516 -0.669 3.594 1 97.06 118 ALA A O 1
ATOM 954 N N . LEU A 1 119 ? 21.422 0.585 1.771 1 97.75 119 LEU A N 1
ATOM 955 C CA . LEU A 1 119 ? 21.562 -0.538 0.852 1 97.75 119 LEU A CA 1
ATOM 956 C C . LEU A 1 119 ? 22.953 -1.167 0.978 1 97.75 119 LEU A C 1
ATOM 958 O O . LEU A 1 119 ? 23.078 -2.393 0.957 1 97.75 119 LEU A O 1
ATOM 962 N N . LYS A 1 120 ? 23.953 -0.33 1.092 1 95.69 120 LYS A N 1
ATOM 963 C CA . LYS A 1 120 ? 25.312 -0.833 1.254 1 95.69 120 LYS A CA 1
ATOM 964 C C . LYS A 1 120 ? 25.453 -1.629 2.547 1 95.69 120 LYS A C 1
ATOM 966 O O . LYS A 1 120 ? 26.125 -2.668 2.574 1 95.69 120 LYS A O 1
ATOM 971 N N . GLU A 1 121 ? 24.859 -1.114 3.555 1 95.81 121 GLU A N 1
ATOM 972 C CA . GLU A 1 121 ? 24.859 -1.839 4.82 1 95.81 121 GLU A CA 1
ATOM 973 C C . GLU A 1 121 ? 24.156 -3.188 4.688 1 95.81 121 GLU A C 1
ATOM 975 O O . GLU A 1 121 ? 24.641 -4.195 5.219 1 95.81 121 GLU A O 1
ATOM 980 N N . LYS A 1 122 ? 23.156 -3.191 3.951 1 94.5 122 LYS A N 1
ATOM 981 C CA . LYS A 1 122 ? 22.375 -4.414 3.748 1 94.5 122 LYS A CA 1
ATOM 982 C C . LYS A 1 122 ? 23.141 -5.402 2.861 1 94.5 122 LYS A C 1
ATOM 984 O O . LYS A 1 122 ? 22.969 -6.613 2.996 1 94.5 122 LYS A O 1
ATOM 989 N N . ALA A 1 123 ? 23.953 -4.914 1.945 1 94.12 123 ALA A N 1
ATOM 990 C CA . ALA A 1 123 ? 24.703 -5.738 1.011 1 94.12 123 ALA A CA 1
ATOM 991 C C . ALA A 1 123 ? 25.656 -6.68 1.752 1 94.12 123 ALA A C 1
ATOM 993 O O . ALA A 1 123 ? 25.938 -7.789 1.288 1 94.12 123 ALA A O 1
ATOM 994 N N . ALA A 1 124 ? 26.094 -6.262 2.873 1 93.25 124 ALA A N 1
ATOM 995 C CA . ALA A 1 124 ? 27.062 -7.031 3.648 1 93.25 124 ALA A CA 1
ATOM 996 C C . ALA A 1 124 ? 26.484 -8.375 4.074 1 93.25 124 ALA A C 1
ATOM 998 O O . ALA A 1 124 ? 27.219 -9.352 4.25 1 93.25 124 ALA A O 1
ATOM 999 N N . THR A 1 125 ? 25.234 -8.5 4.238 1 92.94 125 THR A N 1
ATOM 1000 C CA . THR A 1 125 ? 24.625 -9.727 4.742 1 92.94 125 THR A CA 1
ATOM 1001 C C . THR A 1 125 ? 23.609 -10.281 3.734 1 92.94 125 THR A C 1
ATOM 1003 O O . THR A 1 125 ? 22.906 -11.242 4.023 1 92.94 125 THR A O 1
ATOM 1006 N N . ALA A 1 126 ? 23.547 -9.703 2.568 1 94.19 126 ALA A N 1
ATOM 1007 C CA . ALA A 1 126 ? 22.547 -10.086 1.579 1 94.19 126 ALA A CA 1
ATOM 1008 C C . ALA A 1 126 ? 22.922 -11.391 0.89 1 94.19 126 ALA A C 1
ATOM 1010 O O . ALA A 1 126 ? 24.094 -11.617 0.572 1 94.19 126 ALA A O 1
ATOM 1011 N N . PRO A 1 127 ? 22 -12.266 0.663 1 92.19 127 PRO A N 1
ATOM 1012 C CA . PRO A 1 127 ? 22.266 -13.516 -0.057 1 92.19 127 PRO A CA 1
ATOM 1013 C C . PRO A 1 127 ? 22.484 -13.297 -1.553 1 92.19 127 PRO A C 1
ATOM 1015 O O . PRO A 1 127 ? 22.203 -12.211 -2.07 1 92.19 127 PRO A O 1
ATOM 1018 N N . THR A 1 128 ? 23.125 -14.352 -2.232 1 91.44 128 THR A N 1
ATOM 1019 C CA . THR A 1 128 ? 23.328 -14.273 -3.674 1 91.44 128 THR A CA 1
ATOM 1020 C C . THR A 1 128 ? 22.016 -14.461 -4.418 1 91.44 128 THR A C 1
ATOM 1022 O O . THR A 1 128 ? 21.812 -13.906 -5.5 1 91.44 128 THR A O 1
ATOM 1025 N N . SER A 1 129 ? 21.156 -15.227 -3.742 1 89.25 129 SER A N 1
ATOM 1026 C CA . SER A 1 129 ? 19.844 -15.438 -4.336 1 89.25 129 SER A CA 1
ATOM 1027 C C . SER A 1 129 ? 18.75 -15.406 -3.275 1 89.25 129 SER A C 1
ATOM 1029 O O . SER A 1 129 ? 18.984 -15.734 -2.113 1 89.25 129 SER A O 1
ATOM 1031 N N . VAL A 1 130 ? 17.578 -14.914 -3.732 1 89.62 130 VAL A N 1
ATOM 1032 C CA . VAL A 1 130 ? 16.453 -14.828 -2.824 1 89.62 130 VAL A CA 1
ATOM 1033 C C . VAL A 1 130 ? 15.445 -15.938 -3.145 1 89.62 130 VAL A C 1
ATOM 1035 O O . VAL A 1 130 ? 15.109 -16.156 -4.309 1 89.62 130 VAL A O 1
ATOM 1038 N N . ALA A 1 131 ? 15.07 -16.719 -2.08 1 87.06 131 ALA A N 1
ATOM 1039 C CA . ALA A 1 131 ? 14 -17.703 -2.242 1 87.06 131 ALA A CA 1
ATOM 1040 C C . ALA A 1 131 ? 12.633 -17.031 -2.252 1 87.06 131 ALA A C 1
ATOM 1042 O O . ALA A 1 131 ? 12.406 -16.047 -1.536 1 87.06 131 ALA A O 1
ATOM 1043 N N . CYS A 1 132 ? 11.836 -17.641 -3.143 1 87.56 132 CYS A N 1
ATOM 1044 C CA . CYS A 1 132 ? 10.5 -17.047 -3.135 1 87.56 132 CYS A CA 1
ATOM 1045 C C . CYS A 1 132 ? 9.711 -17.516 -1.915 1 87.56 132 CYS A C 1
ATOM 1047 O O . CYS A 1 132 ? 10.039 -18.531 -1.305 1 87.56 132 CYS A O 1
ATOM 1049 N N . ASN A 1 133 ? 8.75 -16.734 -1.435 1 85.25 133 ASN A N 1
ATOM 1050 C CA . ASN A 1 133 ? 7.844 -17.094 -0.344 1 85.25 133 ASN A CA 1
ATOM 1051 C C . ASN A 1 133 ? 6.422 -17.312 -0.846 1 85.25 133 ASN A C 1
ATOM 1053 O O . ASN A 1 133 ? 5.457 -17.094 -0.111 1 85.25 133 ASN A O 1
ATOM 1057 N N . CYS A 1 134 ? 6.301 -17.703 -2.002 1 86.25 134 CYS A N 1
ATOM 1058 C CA . CYS A 1 134 ? 4.984 -17.828 -2.619 1 86.25 134 CYS A CA 1
ATOM 1059 C C . CYS A 1 134 ? 4.277 -19.094 -2.129 1 86.25 134 CYS A C 1
ATOM 1061 O O . CYS A 1 134 ? 4.926 -20.094 -1.812 1 86.25 134 CYS A O 1
ATOM 1063 N N . LEU A 1 135 ? 2.977 -19.094 -2.141 1 84.12 135 LEU A N 1
ATOM 1064 C CA . LEU A 1 135 ? 2.154 -20.234 -1.779 1 84.12 135 LEU A CA 1
ATOM 1065 C C . LEU A 1 135 ? 1.993 -21.188 -2.965 1 84.12 135 LEU A C 1
ATOM 1067 O O . LEU A 1 135 ? 2.174 -20.781 -4.117 1 84.12 135 LEU A O 1
ATOM 1071 N N . PRO A 1 136 ? 1.674 -22.422 -2.645 1 83.12 136 PRO A N 1
ATOM 1072 C CA . PRO A 1 136 ? 1.451 -23.359 -3.738 1 83.12 136 PRO A CA 1
ATOM 1073 C C . PRO A 1 136 ? 0.427 -22.859 -4.754 1 83.12 136 PRO A C 1
ATOM 1075 O O . PRO A 1 136 ? -0.636 -22.359 -4.371 1 83.12 136 PRO A O 1
ATOM 1078 N N . GLY A 1 137 ? 0.807 -22.906 -6.031 1 84.94 137 GLY A N 1
ATOM 1079 C CA . GLY A 1 137 ? -0.108 -22.516 -7.094 1 84.94 137 GLY A CA 1
ATOM 1080 C C . GLY A 1 137 ? -0.05 -21.047 -7.43 1 84.94 137 GLY A C 1
ATOM 1081 O O . GLY A 1 137 ? -0.663 -20.594 -8.398 1 84.94 137 GLY A O 1
ATOM 1082 N N . GLN A 1 138 ? 0.754 -20.266 -6.676 1 85.06 138 GLN A N 1
ATOM 1083 C CA . GLN A 1 138 ? 0.748 -18.828 -6.867 1 85.06 138 GLN A CA 1
ATOM 1084 C C . GLN A 1 138 ? 2.115 -18.312 -7.324 1 85.06 138 GLN A C 1
ATOM 1086 O O . GLN A 1 138 ? 2.32 -17.109 -7.48 1 85.06 138 GLN A O 1
ATOM 1091 N N . CYS A 1 139 ? 3.006 -19.188 -7.426 1 82.44 139 CYS A N 1
ATOM 1092 C CA . CYS A 1 139 ? 4.367 -18.75 -7.723 1 82.44 139 CYS A CA 1
ATOM 1093 C C . CYS A 1 139 ? 4.566 -18.578 -9.227 1 82.44 139 CYS A C 1
ATOM 1095 O O . CYS A 1 139 ? 4.352 -19.516 -10 1 82.44 139 CYS A O 1
ATOM 1097 N N . ASN A 1 140 ? 4.82 -17.328 -9.617 1 75.94 140 ASN A N 1
ATOM 1098 C CA . ASN A 1 140 ? 5.156 -17.031 -11.008 1 75.94 140 ASN A CA 1
ATOM 1099 C C . ASN A 1 140 ? 6.59 -16.531 -11.141 1 75.94 140 ASN A C 1
ATOM 1101 O O . ASN A 1 140 ? 6.918 -15.812 -12.086 1 75.94 140 ASN A O 1
ATOM 1105 N N . CYS A 1 141 ? 7.246 -16.641 -10.148 1 73.19 141 CYS A N 1
ATOM 1106 C CA . CYS A 1 141 ? 8.578 -16.062 -10.141 1 73.19 141 CYS A CA 1
ATOM 1107 C C . CYS A 1 141 ? 9.539 -16.859 -11.016 1 73.19 141 CYS A C 1
ATOM 1109 O O . CYS A 1 141 ? 10.664 -16.438 -11.258 1 73.19 141 CYS A O 1
ATOM 1111 N N . HIS A 1 142 ? 8.875 -17.875 -12.055 1 59.56 142 HIS A N 1
ATOM 1112 C CA . HIS A 1 142 ? 9.609 -18.672 -13.031 1 59.56 142 HIS A CA 1
ATOM 1113 C C . HIS A 1 142 ? 10.906 -19.219 -12.438 1 59.56 142 HIS A C 1
ATOM 1115 O O . HIS A 1 142 ? 11.68 -19.875 -13.133 1 59.56 142 HIS A O 1
ATOM 1121 N N . HIS A 1 143 ? 11.609 -18.641 -11.414 1 49 143 HIS A N 1
ATOM 1122 C CA . HIS A 1 143 ? 12.875 -19.297 -11.094 1 49 143 HIS A CA 1
ATOM 1123 C C . HIS A 1 143 ? 12.648 -20.609 -10.352 1 49 143 HIS A C 1
ATOM 1125 O O . HIS A 1 143 ? 12.258 -20.594 -9.18 1 49 143 HIS A O 1
ATOM 1131 N N . HIS A 1 144 ? 12.008 -21.562 -11.078 1 38.44 144 HIS A N 1
ATOM 1132 C CA . HIS A 1 144 ? 11.953 -22.969 -10.711 1 38.44 144 HIS A CA 1
ATOM 1133 C C . HIS A 1 144 ? 13.109 -23.344 -9.789 1 38.44 144 HIS A C 1
ATOM 1135 O O . HIS A 1 144 ? 14.258 -22.953 -10.031 1 38.44 144 HIS A O 1
ATOM 1141 N N . HIS A 1 145 ? 12.75 -23.656 -8.422 1 30.67 145 HIS A N 1
ATOM 1142 C CA . HIS A 1 145 ? 13.648 -24.594 -7.77 1 30.67 145 HIS A CA 1
ATOM 1143 C C . HIS A 1 145 ? 13.828 -25.859 -8.609 1 30.67 145 HIS A C 1
ATOM 1145 O O . HIS A 1 145 ? 12.883 -26.312 -9.266 1 30.67 145 HIS A O 1
ATOM 1151 N N . MET B 1 1 ? -14.031 5.844 -17.438 1 29.66 1 MET B N 1
ATOM 1152 C CA . MET B 1 1 ? -12.766 5.359 -16.906 1 29.66 1 MET B CA 1
ATOM 1153 C C . MET B 1 1 ? -12.992 4.5 -15.664 1 29.66 1 MET B C 1
ATOM 1155 O O . MET B 1 1 ? -13.641 4.934 -14.719 1 29.66 1 MET B O 1
ATOM 1159 N N . THR B 1 2 ? -13.266 3.248 -15.781 1 40.41 2 THR B N 1
ATOM 1160 C CA . THR B 1 2 ? -13.664 2.436 -14.641 1 40.41 2 THR B CA 1
ATOM 1161 C C . THR B 1 2 ? -12.766 2.717 -13.438 1 40.41 2 THR B C 1
ATOM 1163 O O . THR B 1 2 ? -11.539 2.717 -13.562 1 40.41 2 THR B O 1
ATOM 1166 N N . GLU B 1 3 ? -13.289 3.572 -12.586 1 49.62 3 GLU B N 1
ATOM 1167 C CA . GLU B 1 3 ? -12.609 3.99 -11.359 1 49.62 3 GLU B CA 1
ATOM 1168 C C . GLU B 1 3 ? -11.852 2.828 -10.727 1 49.62 3 GLU B C 1
ATOM 1170 O O . GLU B 1 3 ? -12.344 1.696 -10.711 1 49.62 3 GLU B O 1
ATOM 1175 N N . PHE B 1 4 ? -10.594 2.838 -10.875 1 56.41 4 PHE B N 1
ATOM 1176 C CA . PHE B 1 4 ? -9.727 1.822 -10.297 1 56.41 4 PHE B CA 1
ATOM 1177 C C . PHE B 1 4 ? -10.195 1.443 -8.898 1 56.41 4 PHE B C 1
ATOM 1179 O O . PHE B 1 4 ? -10.375 2.312 -8.039 1 56.41 4 PHE B O 1
ATOM 1186 N N . GLN B 1 5 ? -10.906 0.281 -8.836 1 70.44 5 GLN B N 1
ATOM 1187 C CA . GLN B 1 5 ? -11.25 -0.228 -7.516 1 70.44 5 GLN B CA 1
ATOM 1188 C C . GLN B 1 5 ? -10.086 -1 -6.898 1 70.44 5 GLN B C 1
ATOM 1190 O O . GLN B 1 5 ? -9.531 -1.902 -7.527 1 70.44 5 GLN B O 1
ATOM 1195 N N . PRO B 1 6 ? -9.711 -0.573 -5.789 1 77.12 6 PRO B N 1
ATOM 1196 C CA . PRO B 1 6 ? -8.602 -1.271 -5.145 1 77.12 6 PRO B CA 1
ATOM 1197 C C . PRO B 1 6 ? -8.875 -2.758 -4.934 1 77.12 6 PRO B C 1
ATOM 1199 O O . PRO B 1 6 ? -10.031 -3.154 -4.742 1 77.12 6 PRO B O 1
ATOM 1202 N N . MET B 1 7 ? -7.922 -3.586 -5.16 1 85.06 7 MET B N 1
ATOM 1203 C CA . MET B 1 7 ? -7.992 -5.031 -4.945 1 85.06 7 MET B CA 1
ATOM 1204 C C . MET B 1 7 ? -7.801 -5.371 -3.471 1 85.06 7 MET B C 1
ATOM 1206 O O . MET B 1 7 ? -6.844 -4.91 -2.842 1 85.06 7 MET B O 1
ATOM 1210 N N . SER B 1 8 ? -8.719 -6.051 -2.922 1 84.69 8 SER B N 1
ATOM 1211 C CA . SER B 1 8 ? -8.578 -6.48 -1.533 1 84.69 8 SER B CA 1
ATOM 1212 C C . SER B 1 8 ? -7.488 -7.539 -1.391 1 84.69 8 SER B C 1
ATOM 1214 O O . SER B 1 8 ? -7.062 -8.141 -2.381 1 84.69 8 SER B O 1
ATOM 1216 N N . PRO B 1 9 ? -7.074 -7.809 -0.193 1 85 9 PRO B N 1
ATOM 1217 C CA . PRO B 1 9 ? -6.078 -8.867 0.019 1 85 9 PRO B CA 1
ATOM 1218 C C . PRO B 1 9 ? -6.555 -10.227 -0.472 1 85 9 PRO B C 1
ATOM 1220 O O . PRO B 1 9 ? -5.777 -10.977 -1.071 1 85 9 PRO B O 1
ATOM 1223 N N . SER B 1 10 ? -7.848 -10.484 -0.211 1 91.5 10 SER B N 1
ATOM 1224 C CA . SER B 1 10 ? -8.391 -11.766 -0.648 1 91.5 10 SER B CA 1
ATOM 1225 C C . SER B 1 10 ? -8.43 -11.852 -2.17 1 91.5 10 SER B C 1
ATOM 1227 O O . SER B 1 10 ? -8.109 -12.898 -2.744 1 91.5 10 SER B O 1
ATOM 1229 N N . GLU B 1 11 ? -8.789 -10.828 -2.805 1 93.31 11 GLU B N 1
ATOM 1230 C CA . GLU B 1 11 ? -8.812 -10.781 -4.266 1 93.31 11 GLU B CA 1
ATOM 1231 C C . GLU B 1 11 ? -7.414 -10.977 -4.844 1 93.31 11 GLU B C 1
ATOM 1233 O O . GLU B 1 11 ? -7.242 -11.672 -5.848 1 93.31 11 GLU B O 1
ATOM 1238 N N . ARG B 1 12 ? -6.551 -10.453 -4.199 1 89.94 12 ARG B N 1
ATOM 1239 C CA . ARG B 1 12 ? -5.172 -10.547 -4.66 1 89.94 12 ARG B CA 1
ATOM 1240 C C . ARG B 1 12 ? -4.695 -11.992 -4.676 1 89.94 12 ARG B C 1
ATOM 1242 O O . ARG B 1 12 ? -3.936 -12.398 -5.559 1 89.94 12 ARG B O 1
ATOM 1249 N N . GLN B 1 13 ? -5.156 -12.75 -3.717 1 92.25 13 GLN B N 1
ATOM 1250 C CA . GLN B 1 13 ? -4.773 -14.156 -3.678 1 92.25 13 GLN B CA 1
ATOM 1251 C C . GLN B 1 13 ? -5.281 -14.898 -4.91 1 92.25 13 GLN B C 1
ATOM 1253 O O . GLN B 1 13 ? -4.586 -15.758 -5.453 1 92.25 13 GLN B O 1
ATOM 1258 N N . VAL B 1 14 ? -6.43 -14.539 -5.305 1 95.38 14 VAL B N 1
ATOM 1259 C CA . VAL B 1 14 ? -6.984 -15.133 -6.516 1 95.38 14 VAL B CA 1
ATOM 1260 C C . VAL B 1 14 ? -6.145 -14.727 -7.723 1 95.38 14 VAL B C 1
ATOM 1262 O O . VAL B 1 14 ? -5.797 -15.57 -8.555 1 95.38 14 VAL B O 1
ATOM 1265 N N . MET B 1 15 ? -5.797 -13.516 -7.754 1 94 15 MET B N 1
ATOM 1266 C CA . MET B 1 15 ? -5.027 -12.992 -8.875 1 94 15 MET B CA 1
ATOM 1267 C C . MET B 1 15 ? -3.652 -13.648 -8.945 1 94 15 MET B C 1
ATOM 1269 O O . MET B 1 15 ? -3.141 -13.906 -10.039 1 94 15 MET B O 1
ATOM 1273 N N . ARG B 1 16 ? -3.127 -13.859 -7.828 1 91.38 16 ARG B N 1
ATOM 1274 C CA . ARG B 1 16 ? -1.82 -14.508 -7.801 1 91.38 16 ARG B CA 1
ATOM 1275 C C . ARG B 1 16 ? -1.882 -15.891 -8.445 1 91.38 16 ARG B C 1
ATOM 1277 O O . ARG B 1 16 ? -0.947 -16.297 -9.133 1 91.38 16 ARG B O 1
ATOM 1284 N N . VAL B 1 17 ? -2.9 -16.656 -8.195 1 94.44 17 VAL B N 1
ATOM 1285 C CA . VAL B 1 17 ? -3.076 -17.953 -8.828 1 94.44 17 VAL B CA 1
ATOM 1286 C C . VAL B 1 17 ? -3.172 -17.781 -10.344 1 94.44 17 VAL B C 1
ATOM 1288 O O . VAL B 1 17 ? -2.527 -18.5 -11.102 1 94.44 17 VAL B O 1
ATOM 1291 N N . LEU B 1 18 ? -3.893 -16.75 -10.781 1 95.62 18 LEU B N 1
ATOM 1292 C CA . LEU B 1 18 ? -4.137 -16.547 -12.211 1 95.62 18 LEU B CA 1
ATOM 1293 C C . LEU B 1 18 ? -2.875 -16.062 -12.914 1 95.62 18 LEU B C 1
ATOM 1295 O O . LEU B 1 18 ? -2.639 -16.406 -14.078 1 95.62 18 LEU B O 1
ATOM 1299 N N . TRP B 1 19 ? -2.119 -15.258 -12.242 1 91.81 19 TRP B N 1
ATOM 1300 C CA . TRP B 1 19 ? -0.856 -14.812 -12.82 1 91.81 19 TRP B CA 1
ATOM 1301 C C . TRP B 1 19 ? 0.115 -15.977 -12.977 1 91.81 19 TRP B C 1
ATOM 1303 O O . TRP B 1 19 ? 0.827 -16.062 -13.977 1 91.81 19 TRP B O 1
ATOM 1313 N N . ALA B 1 20 ? 0.077 -16.875 -12.016 1 91.12 20 ALA B N 1
ATOM 1314 C CA . ALA B 1 20 ? 0.973 -18.031 -12.039 1 91.12 20 ALA B CA 1
ATOM 1315 C C . ALA B 1 20 ? 0.459 -19.109 -12.992 1 91.12 20 ALA B C 1
ATOM 1317 O O . ALA B 1 20 ? 1.238 -19.906 -13.523 1 91.12 20 ALA B O 1
ATOM 1318 N N . ASN B 1 21 ? -0.815 -19.156 -13.125 1 93 21 ASN B N 1
ATOM 1319 C CA . ASN B 1 21 ? -1.478 -20.156 -13.961 1 93 21 ASN B CA 1
ATOM 1320 C C . ASN B 1 21 ? -2.484 -19.516 -14.906 1 93 21 ASN B C 1
ATOM 1322 O O . ASN B 1 21 ? -3.691 -19.578 -14.672 1 93 21 ASN B O 1
ATOM 1326 N N . PRO B 1 22 ? -1.836 -19.031 -15.984 1 92.12 22 PRO B N 1
ATOM 1327 C CA . PRO B 1 22 ? -2.756 -18.375 -16.906 1 92.12 22 PRO B CA 1
ATOM 1328 C C . PRO B 1 22 ? -3.803 -19.328 -17.484 1 92.12 22 PRO B C 1
ATOM 1330 O O . PRO B 1 22 ? -3.506 -20.5 -17.734 1 92.12 22 PRO B O 1
ATOM 1333 N N . SER B 1 23 ? -5.02 -18.859 -17.625 1 92.44 23 SER B N 1
ATOM 1334 C CA . SER B 1 23 ? -6.129 -19.609 -18.203 1 92.44 23 SER B CA 1
ATOM 1335 C C . SER B 1 23 ? -6.512 -20.797 -17.312 1 92.44 23 SER B C 1
ATOM 1337 O O . SER B 1 23 ? -6.477 -21.938 -17.766 1 92.44 23 SER B O 1
ATOM 1339 N N . SER B 1 24 ? -6.895 -20.5 -16.156 1 95.56 24 SER B N 1
ATOM 1340 C CA . SER B 1 24 ? -7.238 -21.547 -15.18 1 95.56 24 SER B CA 1
ATOM 1341 C C . SER B 1 24 ? -8.75 -21.688 -15.039 1 95.56 24 SER B C 1
ATOM 1343 O O . SER B 1 24 ? -9.492 -20.734 -15.25 1 95.56 24 SER B O 1
ATOM 1345 N N . THR B 1 25 ? -9.18 -22.906 -14.711 1 96.56 25 THR B N 1
ATOM 1346 C CA . THR B 1 25 ? -10.594 -23.125 -14.422 1 96.56 25 THR B CA 1
ATOM 1347 C C . THR B 1 25 ? -10.922 -22.75 -12.984 1 96.56 25 THR B C 1
ATOM 1349 O O . THR B 1 25 ? -10.016 -22.594 -12.156 1 96.56 25 THR B O 1
ATOM 1352 N N . SER B 1 26 ? -12.227 -22.453 -12.758 1 96.31 26 SER B N 1
ATOM 1353 C CA . SER B 1 26 ? -12.641 -22.172 -11.383 1 96.31 26 SER B CA 1
ATOM 1354 C C . SER B 1 26 ? -12.25 -23.312 -10.445 1 96.31 26 SER B C 1
ATOM 1356 O O . SER B 1 26 ? -11.828 -23.062 -9.312 1 96.31 26 SER B O 1
ATOM 1358 N N . GLY B 1 27 ? -12.32 -24.578 -10.945 1 96.69 27 GLY B N 1
ATOM 1359 C CA . GLY B 1 27 ? -11.938 -25.719 -10.148 1 96.69 27 GLY B CA 1
ATOM 1360 C C . GLY B 1 27 ? -10.469 -25.703 -9.75 1 96.69 27 GLY B C 1
ATOM 1361 O O . GLY B 1 27 ? -10.133 -26 -8.602 1 96.69 27 GLY B O 1
ATOM 1362 N N . PHE B 1 28 ? -9.672 -25.391 -10.703 1 96.88 28 PHE B N 1
ATOM 1363 C CA . PHE B 1 28 ? -8.234 -25.328 -10.43 1 96.88 28 PHE B CA 1
ATOM 1364 C C . PHE B 1 28 ? -7.926 -24.234 -9.422 1 96.88 28 PHE B C 1
ATOM 1366 O O . PHE B 1 28 ? -7.172 -24.453 -8.469 1 96.88 28 PHE B O 1
ATOM 1373 N N . ILE B 1 29 ? -8.547 -23 -9.602 1 97.25 29 ILE B N 1
ATOM 1374 C CA . ILE B 1 29 ? -8.328 -21.859 -8.719 1 97.25 29 ILE B CA 1
ATOM 1375 C C . ILE B 1 29 ? -8.742 -22.234 -7.293 1 97.25 29 ILE B C 1
ATOM 1377 O O . ILE B 1 29 ? -8.008 -21.969 -6.336 1 97.25 29 ILE B O 1
ATOM 1381 N N . ILE B 1 30 ? -9.891 -22.891 -7.184 1 97.62 30 ILE B N 1
ATOM 1382 C CA . ILE B 1 30 ? -10.43 -23.297 -5.891 1 97.62 30 ILE B CA 1
ATOM 1383 C C . ILE B 1 30 ? -9.461 -24.266 -5.211 1 97.62 30 ILE B C 1
ATOM 1385 O O . ILE B 1 30 ? -9.102 -24.094 -4.047 1 97.62 30 ILE B O 1
ATOM 1389 N N . GLU B 1 31 ? -9 -25.266 -5.953 1 97.06 31 GLU B N 1
ATOM 1390 C CA . GLU B 1 31 ? -8.094 -26.281 -5.43 1 97.06 31 GLU B CA 1
ATOM 1391 C C . GLU B 1 31 ? -6.805 -25.641 -4.902 1 97.06 31 GLU B C 1
ATOM 1393 O O . GLU B 1 31 ? -6.344 -25.984 -3.811 1 97.06 31 GLU B O 1
ATOM 1398 N N . GLN B 1 32 ? -6.273 -24.766 -5.691 1 95.44 32 GLN B N 1
ATOM 1399 C CA . GLN B 1 32 ? -5.016 -24.125 -5.301 1 95.44 32 GLN B CA 1
ATOM 1400 C C . GLN B 1 32 ? -5.191 -23.281 -4.035 1 95.44 32 GLN B C 1
ATOM 1402 O O . GLN B 1 32 ? -4.367 -23.359 -3.123 1 95.44 32 GLN B O 1
ATOM 1407 N N . LEU B 1 33 ? -6.23 -22.5 -3.941 1 96.38 33 LEU B N 1
ATOM 1408 C CA . LEU B 1 33 ? -6.445 -21.594 -2.824 1 96.38 33 LEU B CA 1
ATOM 1409 C C . LEU B 1 33 ? -6.785 -22.359 -1.552 1 96.38 33 LEU B C 1
ATOM 1411 O O . LEU B 1 33 ? -6.402 -21.953 -0.453 1 96.38 33 LEU B O 1
ATOM 1415 N N . GLN B 1 34 ? -7.41 -23.453 -1.734 1 96.5 34 GLN B N 1
ATOM 1416 C CA . GLN B 1 34 ? -7.828 -24.234 -0.57 1 96.5 34 GLN B CA 1
ATOM 1417 C C . GLN B 1 34 ? -6.637 -24.938 0.08 1 96.5 34 GLN B C 1
ATOM 1419 O O . GLN B 1 34 ? -6.727 -25.391 1.22 1 96.5 34 GLN B O 1
ATOM 1424 N N . LYS B 1 35 ? -5.578 -25.062 -0.598 1 94.38 35 LYS B N 1
ATOM 1425 C CA . LYS B 1 35 ? -4.355 -25.594 -0.012 1 94.38 35 LYS B CA 1
ATOM 1426 C C . LYS B 1 35 ? -3.818 -24.672 1.081 1 94.38 35 LYS B C 1
ATOM 1428 O O . LYS B 1 35 ? -3.139 -25.125 2.004 1 94.38 35 LYS B O 1
ATOM 1433 N N . SER B 1 36 ? -4.16 -23.375 0.997 1 92.5 36 SER B N 1
ATOM 1434 C CA . SER B 1 36 ? -3.531 -22.406 1.898 1 92.5 36 SER B CA 1
ATOM 1435 C C . SER B 1 36 ? -4.574 -21.625 2.689 1 92.5 36 SER B C 1
ATOM 1437 O O . SER B 1 36 ? -4.254 -21 3.701 1 92.5 36 SER B O 1
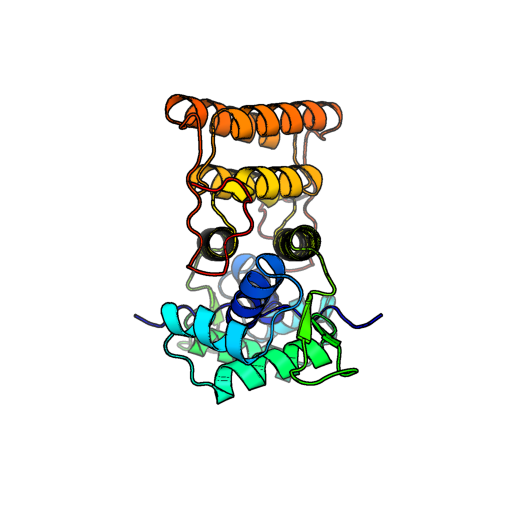ATOM 1439 N N . PHE B 1 37 ? -5.785 -21.641 2.197 1 94.31 37 PHE B N 1
ATOM 1440 C CA . PHE B 1 37 ? -6.824 -20.859 2.844 1 94.31 37 PHE B CA 1
ATOM 1441 C C . PHE B 1 37 ? -8.055 -21.703 3.141 1 94.31 37 PHE B C 1
ATOM 1443 O O . PHE B 1 37 ? -8.398 -22.594 2.357 1 94.31 37 PHE B O 1
ATOM 1450 N N . PRO B 1 38 ? -8.648 -21.484 4.316 1 96.62 38 PRO B N 1
ATOM 1451 C CA . PRO B 1 38 ? -9.867 -22.219 4.664 1 96.62 38 PRO B CA 1
ATOM 1452 C C . PRO B 1 38 ? -11.102 -21.688 3.947 1 96.62 38 PRO B C 1
ATOM 1454 O O . PRO B 1 38 ? -12.148 -21.5 4.57 1 96.62 38 PRO B O 1
ATOM 1457 N N . TRP B 1 39 ? -11.07 -21.406 2.713 1 96.5 39 TRP B N 1
ATOM 1458 C CA . TRP B 1 39 ? -12.164 -20.812 1.946 1 96.5 39 TRP B CA 1
ATOM 1459 C C . TRP B 1 39 ? -13.031 -21.891 1.307 1 96.5 39 TRP B C 1
ATOM 1461 O O . TRP B 1 39 ? -12.516 -22.906 0.821 1 96.5 39 TRP B O 1
ATOM 1471 N N . SER B 1 40 ? -14.312 -21.656 1.316 1 97.5 40 SER B N 1
ATOM 1472 C CA . SER B 1 40 ? -15.242 -22.531 0.615 1 97.5 40 SER B CA 1
ATOM 1473 C C . SER B 1 40 ? -15.211 -22.297 -0.89 1 97.5 40 SER B C 1
ATOM 1475 O O . SER B 1 40 ? -14.742 -21.25 -1.342 1 97.5 40 SER B O 1
ATOM 1477 N N . GLU B 1 41 ? -15.742 -23.312 -1.567 1 97.62 41 GLU B N 1
ATOM 1478 C CA . GLU B 1 41 ? -15.883 -23.141 -3.01 1 97.62 41 GLU B CA 1
ATOM 1479 C C . GLU B 1 41 ? -16.688 -21.906 -3.342 1 97.62 41 GLU B C 1
ATOM 1481 O O . GLU B 1 41 ? -16.328 -21.125 -4.23 1 97.62 41 GLU B O 1
ATOM 1486 N N . SER B 1 42 ? -17.672 -21.688 -2.594 1 97.62 42 SER B N 1
ATOM 1487 C CA . SER B 1 42 ? -18.547 -20.531 -2.822 1 97.62 42 SER B CA 1
ATOM 1488 C C . SER B 1 42 ? -17.797 -19.219 -2.609 1 97.62 42 SER B C 1
ATOM 1490 O O . SER B 1 42 ? -18.016 -18.25 -3.342 1 97.62 42 SER B O 1
ATOM 1492 N N . THR B 1 43 ? -16.938 -19.188 -1.625 1 97 43 THR B N 1
ATOM 1493 C CA . THR B 1 43 ? -16.156 -18 -1.338 1 97 43 THR B CA 1
ATOM 1494 C C . THR B 1 43 ? -15.258 -17.641 -2.523 1 97 43 THR B C 1
ATOM 1496 O O . THR B 1 43 ? -15.234 -16.5 -2.975 1 97 43 THR B O 1
ATOM 1499 N N . VAL B 1 44 ? -14.609 -18.672 -3.004 1 97.94 44 VAL B N 1
ATOM 1500 C CA . VAL B 1 44 ? -13.68 -18.453 -4.105 1 97.94 44 VAL B CA 1
ATOM 1501 C C . VAL B 1 44 ? -14.453 -18.031 -5.355 1 97.94 44 VAL B C 1
ATOM 1503 O O . VAL B 1 44 ? -14.047 -17.109 -6.066 1 97.94 44 VAL B O 1
ATOM 1506 N N . LYS B 1 45 ? -15.547 -18.672 -5.562 1 97.56 45 LYS B N 1
ATOM 1507 C CA . LYS B 1 45 ? -16.359 -18.312 -6.719 1 97.56 45 LYS B CA 1
ATOM 1508 C C . LYS B 1 45 ? -16.844 -16.875 -6.629 1 97.56 45 LYS B C 1
ATOM 1510 O O . LYS B 1 45 ? -16.859 -16.156 -7.629 1 97.56 45 LYS B O 1
ATOM 1515 N N . THR B 1 46 ? -17.188 -16.484 -5.496 1 97.62 46 THR B N 1
ATOM 1516 C CA . THR B 1 46 ? -17.625 -15.109 -5.277 1 97.62 46 THR B CA 1
ATOM 1517 C C . THR B 1 46 ? -16.5 -14.133 -5.609 1 97.62 46 THR B C 1
ATOM 1519 O O . THR B 1 46 ? -16.734 -13.109 -6.258 1 97.62 46 THR B O 1
ATOM 1522 N N . LEU B 1 47 ? -15.359 -14.445 -5.18 1 97.75 47 LEU B N 1
ATOM 1523 C CA . LEU B 1 47 ? -14.211 -13.594 -5.469 1 97.75 47 LEU B CA 1
ATOM 1524 C C . LEU B 1 47 ? -13.953 -13.516 -6.969 1 97.75 47 LEU B C 1
ATOM 1526 O O . LEU B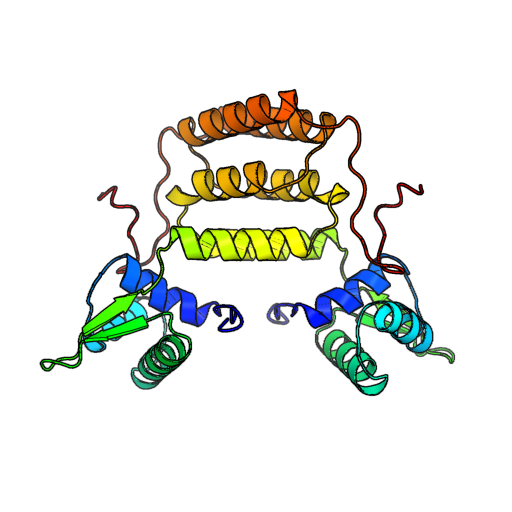 1 47 ? -13.648 -12.438 -7.496 1 97.75 47 LEU B O 1
ATOM 1530 N N . ILE B 1 48 ? -14.094 -14.641 -7.633 1 97.38 48 ILE B N 1
ATOM 1531 C CA . ILE B 1 48 ? -13.891 -14.68 -9.078 1 97.38 48 ILE B CA 1
ATOM 1532 C C . ILE B 1 48 ? -14.914 -13.773 -9.766 1 97.38 48 ILE B C 1
ATOM 1534 O O . ILE B 1 48 ? -14.555 -12.984 -10.641 1 97.38 48 ILE B O 1
ATOM 1538 N N . ILE B 1 49 ? -16.109 -13.852 -9.359 1 96.81 49 ILE B N 1
ATOM 1539 C CA . ILE B 1 49 ? -17.172 -13.055 -9.938 1 96.81 49 ILE B CA 1
ATOM 1540 C C . ILE B 1 49 ? -16.906 -11.57 -9.695 1 96.81 49 ILE B C 1
ATOM 1542 O O . ILE B 1 49 ? -17.016 -10.75 -10.609 1 96.81 49 ILE B O 1
ATOM 1546 N N . ARG B 1 50 ? -16.516 -11.227 -8.523 1 96.62 50 ARG B N 1
ATOM 1547 C CA . ARG B 1 50 ? -16.219 -9.844 -8.172 1 96.62 50 ARG B CA 1
ATOM 1548 C C . ARG B 1 50 ? -15.078 -9.305 -9.039 1 96.62 50 ARG B C 1
ATOM 1550 O O . ARG B 1 50 ? -15.172 -8.195 -9.57 1 96.62 50 ARG B O 1
ATOM 1557 N N . LEU B 1 51 ? -14.102 -10.102 -9.172 1 96.69 51 LEU B N 1
ATOM 1558 C CA . LEU B 1 51 ? -12.938 -9.688 -9.953 1 96.69 51 LEU B CA 1
ATOM 1559 C C . LEU B 1 51 ? -13.305 -9.555 -11.43 1 96.69 51 LEU B C 1
ATOM 1561 O O . LEU B 1 51 ? -12.773 -8.68 -12.125 1 96.69 51 LEU B O 1
ATOM 1565 N N . THR B 1 52 ? -14.188 -10.422 -11.883 1 95.69 52 THR B N 1
ATOM 1566 C CA . THR B 1 52 ? -14.664 -10.344 -13.258 1 95.69 52 THR B CA 1
ATOM 1567 C C . THR B 1 52 ? -15.461 -9.07 -13.484 1 95.69 52 THR B C 1
ATOM 1569 O O . THR B 1 52 ? -15.266 -8.375 -14.484 1 95.69 52 THR B O 1
ATOM 1572 N N . LYS B 1 53 ? -16.266 -8.75 -12.547 1 94.81 53 LYS B N 1
ATOM 1573 C CA . LYS B 1 53 ? -17.062 -7.523 -12.625 1 94.81 53 LYS B CA 1
ATOM 1574 C C . LYS B 1 53 ? -16.156 -6.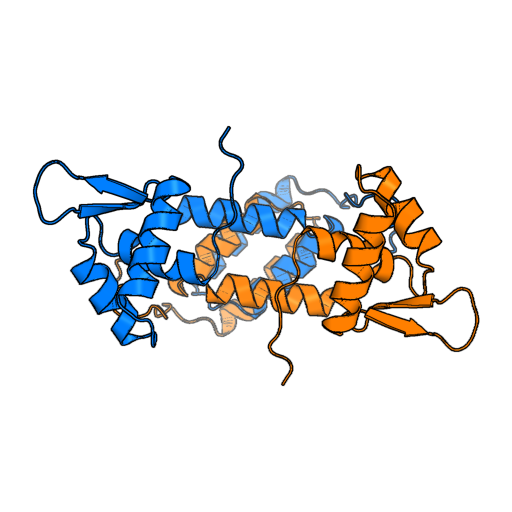285 -12.617 1 94.81 53 LYS B C 1
ATOM 1576 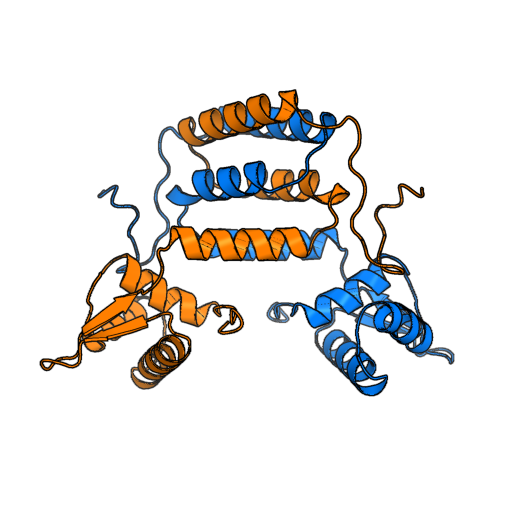O O . LYS B 1 53 ? -16.438 -5.312 -13.32 1 94.81 53 LYS B O 1
ATOM 1581 N N . LYS B 1 54 ? -15.102 -6.367 -11.875 1 92.94 54 LYS B N 1
ATOM 1582 C CA . LYS B 1 54 ? -14.164 -5.254 -11.766 1 92.94 54 LYS B CA 1
ATOM 1583 C C . LYS B 1 54 ? -13.289 -5.148 -13.008 1 92.94 54 LYS B C 1
ATOM 1585 O O . LYS B 1 54 ? -12.562 -4.168 -13.188 1 92.94 54 LYS B O 1
ATOM 1590 N N . GLY B 1 55 ? -13.297 -6.215 -13.812 1 94.06 55 GLY B N 1
ATOM 1591 C CA . GLY B 1 55 ? -12.523 -6.203 -15.047 1 94.06 55 GLY B CA 1
ATOM 1592 C C . GLY B 1 55 ? -11.117 -6.734 -14.875 1 94.06 55 GLY B C 1
ATOM 1593 O O . GLY B 1 55 ? -10.297 -6.637 -15.789 1 94.06 55 GLY B O 1
ATOM 1594 N N . TYR B 1 56 ? -10.789 -7.332 -13.727 1 95.19 56 TYR B N 1
ATOM 1595 C CA . TYR B 1 56 ? -9.453 -7.859 -13.477 1 95.19 56 TYR B CA 1
ATOM 1596 C C . TYR B 1 56 ? -9.289 -9.242 -14.094 1 95.19 56 TYR B C 1
ATOM 1598 O O . TYR B 1 56 ? -8.172 -9.711 -14.289 1 95.19 56 TYR B O 1
ATOM 1606 N N . ILE B 1 57 ? -10.43 -9.914 -14.289 1 96.62 57 ILE B N 1
ATOM 1607 C CA . ILE B 1 57 ? -10.438 -11.266 -14.828 1 96.62 57 ILE B CA 1
ATOM 1608 C C . ILE B 1 57 ? -11.344 -11.328 -16.062 1 96.62 57 ILE B C 1
ATOM 1610 O O . ILE B 1 57 ? -12.414 -10.711 -16.078 1 96.62 57 ILE B O 1
ATOM 1614 N N . GLN B 1 58 ? -10.867 -11.969 -16.984 1 96.69 58 GLN B N 1
ATOM 1615 C CA . GLN B 1 58 ? -11.68 -12.258 -18.156 1 96.69 58 GLN B CA 1
ATOM 1616 C C . GLN B 1 58 ? -12.062 -13.734 -18.219 1 96.69 58 GLN B C 1
ATOM 1618 O O . GLN B 1 58 ? -11.258 -14.594 -17.844 1 96.69 58 GLN B O 1
ATOM 1623 N N . ILE B 1 59 ? -13.242 -13.977 -18.781 1 95.19 59 ILE B N 1
ATOM 1624 C CA . ILE B 1 59 ? -13.773 -15.328 -18.859 1 95.19 59 ILE B CA 1
ATOM 1625 C C . ILE B 1 59 ? -13.836 -15.781 -20.328 1 95.19 59 ILE B C 1
ATOM 1627 O O . ILE B 1 59 ? -14.258 -15.023 -21.203 1 95.19 59 ILE B O 1
ATOM 1631 N N . ASP B 1 60 ? -13.234 -16.906 -20.609 1 93.5 60 ASP B N 1
ATOM 1632 C CA . ASP B 1 60 ? -13.469 -17.594 -21.859 1 93.5 60 ASP B CA 1
ATOM 1633 C C . ASP B 1 60 ? -14.633 -18.578 -21.734 1 93.5 60 ASP B C 1
ATOM 1635 O O . ASP B 1 60 ? -14.453 -19.703 -21.281 1 93.5 60 ASP B O 1
ATOM 1639 N N . ASN B 1 61 ? -15.742 -18.062 -22.141 1 85.44 61 ASN B N 1
ATOM 1640 C CA . ASN B 1 61 ? -16.953 -18.844 -21.969 1 85.44 61 ASN B CA 1
ATOM 1641 C C . ASN B 1 61 ? -17.359 -19.562 -23.25 1 85.44 61 ASN B C 1
ATOM 1643 O O . ASN B 1 61 ? -18.531 -19.906 -23.438 1 85.44 61 ASN B O 1
ATOM 1647 N N . ARG B 1 62 ? -16.406 -19.625 -24.25 1 87.12 62 ARG B N 1
ATOM 1648 C CA . ARG B 1 62 ? -16.719 -20.281 -25.516 1 87.12 62 ARG B CA 1
ATOM 1649 C C . ARG B 1 62 ? -16.922 -21.781 -25.328 1 87.12 62 ARG B C 1
ATOM 1651 O O . ARG B 1 62 ? -17.75 -22.406 -26 1 87.12 62 ARG B O 1
ATOM 1658 N N . LYS B 1 63 ? -16.141 -22.516 -24.453 1 85.12 63 LYS B N 1
ATOM 1659 C CA . LYS B 1 63 ? -16.219 -23.953 -24.203 1 85.12 63 LYS B CA 1
ATOM 1660 C C . LYS B 1 63 ? -16.078 -24.266 -22.719 1 85.12 63 LYS B C 1
ATOM 1662 O O . LYS B 1 63 ? -15.25 -23.672 -22.016 1 85.12 63 LYS B O 1
ATOM 1667 N N . LYS B 1 64 ? -16.984 -25.172 -22.188 1 88.19 64 LYS B N 1
ATOM 1668 C CA . LYS B 1 64 ? -16.875 -25.625 -20.797 1 88.19 64 LYS B CA 1
ATOM 1669 C C . LYS B 1 64 ? -15.742 -26.625 -20.641 1 88.19 64 LYS B C 1
ATOM 1671 O O . LYS B 1 64 ? -15.461 -27.422 -21.531 1 88.19 64 LYS B O 1
ATOM 1676 N N . PRO B 1 65 ? -15 -26.641 -19.547 1 92.56 65 PRO B N 1
ATOM 1677 C CA . PRO B 1 65 ? -15.18 -25.703 -18.438 1 92.56 65 PRO B CA 1
ATOM 1678 C C . PRO B 1 65 ? -14.641 -24.312 -18.766 1 92.56 65 PRO B C 1
ATOM 1680 O O . PRO B 1 65 ? -13.695 -24.172 -19.547 1 92.56 65 PRO B O 1
ATOM 1683 N N . PHE B 1 66 ? -15.289 -23.297 -18.219 1 94.31 66 PHE B N 1
ATOM 1684 C CA . PHE B 1 66 ? -14.875 -21.906 -18.438 1 94.31 66 PHE B CA 1
ATOM 1685 C C . PHE B 1 66 ? -13.453 -21.688 -17.938 1 94.31 66 PHE B C 1
ATOM 1687 O O . PHE B 1 66 ? -13.047 -22.266 -16.938 1 94.31 66 PHE B O 1
ATOM 1694 N N . HIS B 1 67 ? -12.758 -21 -18.703 1 96.88 67 HIS B N 1
ATOM 1695 C CA . HIS B 1 67 ? -11.398 -20.641 -18.297 1 96.88 67 HIS B CA 1
ATOM 1696 C C . HIS B 1 67 ? -11.305 -19.156 -17.969 1 96.88 67 HIS B C 1
ATOM 1698 O O . HIS B 1 67 ? -11.938 -18.312 -18.609 1 96.88 67 HIS B O 1
ATOM 1704 N N . TYR B 1 68 ? -10.492 -18.859 -16.984 1 97.12 68 TYR B N 1
ATOM 1705 C CA . TYR B 1 68 ? -10.328 -17.516 -16.469 1 97.12 68 TYR B CA 1
ATOM 1706 C C . TYR B 1 68 ? -8.883 -17.047 -16.594 1 97.12 68 TYR B C 1
ATOM 1708 O O . TYR B 1 68 ? -7.953 -17.828 -16.359 1 97.12 68 TYR B O 1
ATOM 1716 N N . SER B 1 69 ? -8.781 -15.766 -16.953 1 96.75 69 SER B N 1
ATOM 1717 C CA . SER B 1 69 ? -7.445 -15.188 -17.078 1 96.75 69 SER B CA 1
ATOM 1718 C C . SER B 1 69 ? -7.41 -13.758 -16.547 1 96.75 69 SER B C 1
ATOM 1720 O O . SER B 1 69 ? -8.422 -13.055 -16.562 1 96.75 69 SER B O 1
ATOM 1722 N N . ALA B 1 70 ? -6.148 -13.367 -16.062 1 96 70 ALA B N 1
ATOM 1723 C CA . ALA B 1 70 ? -5.961 -11.992 -15.609 1 96 70 ALA B CA 1
ATOM 1724 C C . ALA B 1 70 ? -5.938 -11.023 -16.797 1 96 70 ALA B C 1
ATOM 1726 O O . ALA B 1 70 ? -5.355 -11.312 -17.828 1 96 70 ALA B O 1
ATOM 1727 N N . THR B 1 71 ? -6.574 -9.875 -16.609 1 95.69 71 THR B N 1
ATOM 1728 C CA . THR B 1 71 ? -6.605 -8.867 -17.672 1 95.69 71 THR B CA 1
ATOM 1729 C C . THR B 1 71 ? -5.473 -7.863 -17.484 1 95.69 71 THR B C 1
ATOM 1731 O O . THR B 1 71 ? -5.211 -7.047 -18.375 1 95.69 71 THR B O 1
ATOM 1734 N N . ILE B 1 72 ? -4.785 -7.902 -16.312 1 92.69 72 ILE B N 1
ATOM 1735 C CA . ILE B 1 72 ? -3.65 -7.035 -16.031 1 92.69 72 ILE B CA 1
ATOM 1736 C C . ILE B 1 72 ? -2.441 -7.875 -15.625 1 92.69 72 ILE B C 1
ATOM 1738 O O . ILE B 1 72 ? -2.596 -8.984 -15.117 1 92.69 72 ILE B O 1
ATOM 1742 N N . LEU B 1 73 ? -1.297 -7.32 -15.883 1 90.06 73 LEU B N 1
ATOM 1743 C CA . LEU B 1 73 ? -0.067 -7.98 -15.461 1 90.06 73 LEU B CA 1
ATOM 1744 C C . LEU B 1 73 ? 0.202 -7.738 -13.984 1 90.06 73 LEU B C 1
ATOM 1746 O O . LEU B 1 73 ? -0.256 -6.742 -13.422 1 90.06 73 LEU B O 1
ATOM 1750 N N . GLU B 1 74 ? 0.872 -8.68 -13.422 1 86.88 74 GLU B N 1
ATOM 1751 C CA . GLU B 1 74 ? 1.247 -8.516 -12.023 1 86.88 74 GLU B CA 1
ATOM 1752 C C . GLU B 1 74 ? 2.029 -7.219 -11.812 1 86.88 74 GLU B C 1
ATOM 1754 O O . GLU B 1 74 ? 1.806 -6.504 -10.836 1 86.88 74 GLU B O 1
ATOM 1759 N N . LYS B 1 75 ? 2.875 -6.887 -12.734 1 85.62 75 LYS B N 1
ATOM 1760 C CA . LYS B 1 75 ? 3.68 -5.672 -12.641 1 85.62 75 LYS B CA 1
ATOM 1761 C C . LYS B 1 75 ? 2.797 -4.43 -12.664 1 85.62 75 LYS B C 1
ATOM 1763 O O . LYS B 1 75 ? 3.086 -3.443 -11.977 1 85.62 75 LYS B O 1
ATOM 1768 N N . GLU B 1 76 ? 1.768 -4.492 -13.43 1 88.81 76 GLU B N 1
ATOM 1769 C CA . GLU B 1 76 ? 0.842 -3.365 -13.5 1 88.81 76 GLU B CA 1
ATOM 1770 C C . GLU B 1 76 ? 0.109 -3.168 -12.172 1 88.81 76 GLU B C 1
ATOM 1772 O O . GLU B 1 76 ? -0.116 -2.033 -11.75 1 88.81 76 GLU B O 1
ATOM 1777 N N . GLN B 1 77 ? -0.278 -4.293 -11.602 1 86.06 77 GLN B N 1
ATOM 1778 C CA . GLN B 1 77 ? -0.924 -4.211 -10.297 1 86.06 77 GLN B CA 1
ATOM 1779 C C . GLN B 1 77 ? 0.027 -3.645 -9.242 1 86.06 77 GLN B C 1
ATOM 1781 O O . GLN B 1 77 ? -0.375 -2.83 -8.414 1 86.06 77 GLN B O 1
ATOM 1786 N N . LEU B 1 78 ? 1.258 -4.016 -9.312 1 84.06 78 LEU B N 1
ATOM 1787 C CA . LEU B 1 78 ? 2.275 -3.502 -8.398 1 84.06 78 LEU B CA 1
ATOM 1788 C C . LEU B 1 78 ? 2.461 -1.999 -8.586 1 84.06 78 LEU B C 1
ATOM 1790 O O . LEU B 1 78 ? 2.604 -1.262 -7.605 1 84.06 78 LEU B O 1
ATOM 1794 N N . ASP B 1 79 ? 2.416 -1.587 -9.805 1 88.5 79 ASP B N 1
ATOM 1795 C CA . ASP B 1 79 ? 2.545 -0.167 -10.117 1 88.5 79 ASP B CA 1
ATOM 1796 C C . ASP B 1 79 ? 1.421 0.642 -9.477 1 88.5 79 ASP B C 1
ATOM 1798 O O . ASP B 1 79 ? 1.663 1.711 -8.906 1 88.5 79 ASP B O 1
ATOM 1802 N N . GLN B 1 80 ? 0.292 0.037 -9.547 1 85.81 80 GLN B N 1
ATOM 1803 C CA . GLN B 1 80 ? -0.855 0.718 -8.953 1 85.81 80 GLN B CA 1
ATOM 1804 C C . GLN B 1 80 ? -0.736 0.783 -7.434 1 85.81 80 GLN B C 1
ATOM 1806 O O . GLN B 1 80 ? -1.051 1.807 -6.824 1 85.81 80 GLN B O 1
ATOM 1811 N N . GLU B 1 81 ? -0.241 -0.245 -6.883 1 84.19 81 GLU B N 1
ATOM 1812 C CA . GLU B 1 81 ? -0.082 -0.291 -5.434 1 84.19 81 GLU B CA 1
ATOM 1813 C C . GLU B 1 81 ? 0.982 0.697 -4.965 1 84.19 81 GLU B C 1
ATOM 1815 O O . GLU B 1 81 ? 0.809 1.363 -3.941 1 84.19 81 GLU B O 1
ATOM 1820 N N . THR B 1 82 ? 2.07 0.771 -5.676 1 89.81 82 THR B N 1
ATOM 1821 C CA . THR B 1 82 ? 3.137 1.695 -5.309 1 89.81 82 THR B CA 1
ATOM 1822 C C . THR B 1 82 ? 2.674 3.143 -5.457 1 89.81 82 THR B C 1
ATOM 1824 O O . THR B 1 82 ? 2.996 3.99 -4.621 1 89.81 82 THR B O 1
ATOM 1827 N N . ASP B 1 83 ? 1.839 3.4 -6.492 1 90 83 ASP B N 1
ATOM 1828 C CA . ASP B 1 83 ? 1.266 4.73 -6.656 1 90 83 ASP B CA 1
ATOM 1829 C C . ASP B 1 83 ? 0.392 5.105 -5.461 1 90 83 ASP B C 1
ATOM 1831 O O . ASP B 1 83 ? 0.517 6.199 -4.91 1 90 83 ASP B O 1
ATOM 1835 N N . ALA B 1 84 ? -0.415 4.137 -5.129 1 84.19 84 ALA B N 1
ATOM 1836 C CA . ALA B 1 84 ? -1.335 4.387 -4.02 1 84.19 84 ALA B CA 1
ATOM 1837 C C . ALA B 1 84 ? -0.574 4.676 -2.73 1 84.19 84 ALA B C 1
ATOM 1839 O O . ALA B 1 84 ? -0.935 5.586 -1.98 1 84.19 84 ALA B O 1
ATOM 1840 N N . LEU B 1 85 ? 0.489 3.969 -2.482 1 86.5 85 LEU B N 1
ATOM 1841 C CA . LEU B 1 85 ? 1.295 4.16 -1.281 1 86.5 85 LEU B CA 1
ATOM 1842 C C . LEU B 1 85 ? 1.962 5.531 -1.287 1 86.5 85 LEU B C 1
ATOM 1844 O O . LEU B 1 85 ? 1.918 6.25 -0.286 1 86.5 85 LEU B O 1
ATOM 1848 N N . LEU B 1 86 ? 2.494 5.93 -2.35 1 90.12 86 LEU B N 1
ATOM 1849 C CA . LEU B 1 86 ? 3.217 7.191 -2.455 1 90.12 86 LEU B CA 1
ATOM 1850 C C . LEU B 1 86 ? 2.262 8.375 -2.342 1 90.12 86 LEU B C 1
ATOM 1852 O O . LEU B 1 86 ? 2.639 9.438 -1.84 1 90.12 86 LEU B O 1
ATOM 1856 N N . GLU B 1 87 ? 1.09 8.148 -2.775 1 85.38 87 GLU B N 1
ATOM 1857 C CA . GLU B 1 87 ? 0.089 9.203 -2.721 1 85.38 87 GLU B CA 1
ATOM 1858 C C . GLU B 1 87 ? -0.36 9.469 -1.285 1 85.38 87 GLU B C 1
ATOM 1860 O O . GLU B 1 87 ? -0.886 10.539 -0.978 1 85.38 87 GLU B O 1
ATOM 1865 N N . GLN B 1 88 ? -0.088 8.531 -0.472 1 80.69 88 GLN B N 1
ATOM 1866 C CA . GLN B 1 88 ? -0.571 8.633 0.901 1 80.69 88 GLN B CA 1
ATOM 1867 C C . GLN B 1 88 ? 0.499 9.219 1.818 1 80.69 88 GLN B C 1
ATOM 1869 O O . GLN B 1 88 ? 0.236 9.492 2.992 1 80.69 88 GLN B O 1
ATOM 1874 N N . VAL B 1 89 ? 1.65 9.461 1.288 1 84.88 89 VAL B N 1
ATOM 1875 C CA . VAL B 1 89 ? 2.762 9.922 2.113 1 84.88 89 VAL B CA 1
ATOM 1876 C C . VAL B 1 89 ? 3.232 11.297 1.627 1 84.88 89 VAL B C 1
ATOM 1878 O O . VAL B 1 89 ? 3.227 11.57 0.425 1 84.88 89 VAL B O 1
ATOM 1881 N N . CYS B 1 90 ? 3.561 12.18 2.637 1 87.31 90 CYS B N 1
ATOM 1882 C CA . CYS B 1 90 ? 4.199 13.445 2.293 1 87.31 90 CYS B CA 1
ATOM 1883 C C . CYS B 1 90 ? 5.473 13.211 1.488 1 87.31 90 CYS B C 1
ATOM 1885 O O . CYS B 1 90 ? 6.258 12.312 1.807 1 87.31 90 CYS B O 1
ATOM 1887 N N . HIS B 1 91 ? 5.711 14 0.51 1 89.62 91 HIS B N 1
ATOM 1888 C CA . HIS B 1 91 ? 6.91 13.867 -0.31 1 89.62 91 HIS B CA 1
ATOM 1889 C C . HIS B 1 91 ? 8.172 13.914 0.547 1 89.62 91 HIS B C 1
ATOM 1891 O O . HIS B 1 91 ? 9.156 13.234 0.244 1 89.62 91 HIS B O 1
ATOM 1897 N N . LYS B 1 92 ? 8.07 14.609 1.59 1 88.81 92 LYS B N 1
ATOM 1898 C CA . LYS B 1 92 ? 9.242 14.727 2.461 1 88.81 92 LYS B CA 1
ATOM 1899 C C . LYS B 1 92 ? 9.492 13.43 3.219 1 88.81 92 LYS B C 1
ATOM 1901 O O . LYS B 1 92 ? 10.562 13.242 3.803 1 88.81 92 LYS B O 1
ATOM 1906 N N . GLN B 1 93 ? 8.492 12.578 3.193 1 88.56 93 GLN B N 1
ATOM 1907 C CA . GLN B 1 93 ? 8.594 11.32 3.93 1 88.56 93 GLN B CA 1
ATOM 1908 C C . GLN B 1 93 ? 8.961 10.172 3.002 1 88.56 93 GLN B C 1
ATOM 1910 O O . GLN B 1 93 ? 9.156 9.039 3.455 1 88.56 93 GLN B O 1
ATOM 1915 N N . ASN B 1 94 ? 9.125 10.43 1.709 1 93.19 94 ASN B N 1
ATOM 1916 C CA . ASN B 1 94 ? 9.445 9.375 0.752 1 93.19 94 ASN B CA 1
ATOM 1917 C C . ASN B 1 94 ? 10.742 8.664 1.115 1 93.19 94 ASN B C 1
ATOM 1919 O O . ASN B 1 94 ? 10.828 7.438 1.038 1 93.19 94 ASN B O 1
ATOM 1923 N N . GLY B 1 95 ? 11.742 9.477 1.491 1 92.94 95 GLY B N 1
ATOM 1924 C CA . GLY B 1 95 ? 13.008 8.875 1.897 1 92.94 95 GLY B CA 1
ATOM 1925 C C . GLY B 1 95 ? 12.859 7.895 3.047 1 92.94 95 GLY B C 1
ATOM 1926 O O . GLY B 1 95 ? 13.406 6.793 3.004 1 92.94 95 GLY B O 1
ATOM 1927 N N . ASN B 1 96 ? 12.117 8.32 4.031 1 91.19 96 ASN B N 1
ATOM 1928 C CA . ASN B 1 96 ? 11.875 7.465 5.191 1 91.19 96 ASN B CA 1
ATOM 1929 C C . ASN B 1 96 ? 11.094 6.211 4.809 1 91.19 96 ASN B C 1
ATOM 1931 O O . ASN B 1 96 ? 11.375 5.125 5.316 1 91.19 96 ASN B O 1
ATOM 1935 N N . LEU B 1 97 ? 10.133 6.387 3.99 1 93.12 97 LEU B N 1
ATOM 1936 C CA . LEU B 1 97 ? 9.328 5.27 3.502 1 93.12 97 LEU B CA 1
ATOM 1937 C C . LEU B 1 97 ? 10.211 4.223 2.826 1 93.12 97 LEU B C 1
ATOM 1939 O O . LEU B 1 97 ? 10.148 3.041 3.17 1 93.12 97 LEU B O 1
ATOM 1943 N N . LEU B 1 98 ? 11.039 4.684 1.938 1 96.44 98 LEU B N 1
ATOM 1944 C CA . LEU B 1 98 ? 11.922 3.777 1.206 1 96.44 98 LEU B CA 1
ATOM 1945 C C . LEU B 1 98 ? 12.945 3.145 2.141 1 96.44 98 LEU B C 1
ATOM 1947 O O . LEU B 1 98 ? 13.281 1.969 1.993 1 96.44 98 LEU B O 1
ATOM 1951 N N . HIS B 1 99 ? 13.438 3.947 3.072 1 95.69 99 HIS B N 1
ATOM 1952 C CA . HIS B 1 99 ? 14.383 3.424 4.059 1 95.69 99 HIS B CA 1
ATOM 1953 C C . HIS B 1 99 ? 13.766 2.271 4.848 1 95.69 99 HIS B C 1
ATOM 1955 O O . HIS B 1 99 ? 14.406 1.233 5.035 1 95.69 99 HIS B O 1
ATOM 1961 N N . THR B 1 100 ? 12.531 2.461 5.246 1 94.38 100 THR B N 1
ATOM 1962 C CA . THR B 1 100 ? 11.82 1.428 5.988 1 94.38 100 THR B CA 1
ATOM 1963 C C . THR B 1 100 ? 11.648 0.172 5.137 1 94.38 100 THR B C 1
ATOM 1965 O O . THR B 1 100 ? 11.898 -0.94 5.609 1 94.38 100 THR B O 1
ATOM 1968 N N . LEU B 1 101 ? 11.297 0.309 3.896 1 96.25 101 LEU B N 1
ATOM 1969 C CA . LEU B 1 101 ? 11.094 -0.816 2.99 1 96.25 101 LEU B CA 1
ATOM 1970 C C . LEU B 1 101 ? 12.398 -1.567 2.75 1 96.25 101 LEU B C 1
ATOM 1972 O O . LEU B 1 101 ? 12.414 -2.801 2.721 1 96.25 101 LEU B O 1
ATOM 1976 N N . ILE B 1 102 ? 13.477 -0.812 2.562 1 96.06 102 ILE B N 1
ATOM 1977 C CA . ILE B 1 102 ? 14.789 -1.42 2.352 1 96.06 102 ILE B CA 1
ATOM 1978 C C . ILE B 1 102 ? 15.156 -2.281 3.557 1 96.06 102 ILE B C 1
ATOM 1980 O O . ILE B 1 102 ? 15.656 -3.4 3.4 1 96.06 102 ILE B O 1
ATOM 1984 N N . ASN B 1 103 ? 14.867 -1.826 4.73 1 94.25 103 ASN B N 1
ATOM 1985 C CA . ASN B 1 103 ? 15.219 -2.549 5.953 1 94.25 103 ASN B CA 1
ATOM 1986 C C . ASN B 1 103 ? 14.383 -3.816 6.109 1 94.25 103 ASN B C 1
ATOM 1988 O O . ASN B 1 103 ? 14.891 -4.844 6.574 1 94.25 103 ASN B O 1
ATOM 1992 N N . LYS B 1 104 ? 13.234 -3.805 5.68 1 94.19 104 LYS B N 1
ATOM 1993 C CA . LYS B 1 104 ? 12.297 -4.906 5.914 1 94.19 104 LYS B CA 1
ATOM 1994 C C . LYS B 1 104 ? 12.375 -5.938 4.789 1 94.19 104 LYS B C 1
ATOM 1996 O O . LYS B 1 104 ? 12.148 -7.125 5.016 1 94.19 104 LYS B O 1
ATOM 2001 N N . ALA B 1 105 ? 12.703 -5.516 3.578 1 94.88 105 ALA B N 1
ATOM 2002 C CA . ALA B 1 105 ? 12.617 -6.367 2.395 1 94.88 105 ALA B CA 1
ATOM 2003 C C . ALA B 1 105 ? 13.805 -7.324 2.318 1 94.88 105 ALA B C 1
ATOM 2005 O O . ALA B 1 105 ? 14.922 -6.965 2.701 1 94.88 105 ALA B O 1
ATOM 2006 N N . THR B 1 106 ? 13.508 -8.5 1.829 1 93.06 106 THR B N 1
ATOM 2007 C CA . THR B 1 106 ? 14.586 -9.422 1.46 1 93.06 106 THR B CA 1
ATOM 2008 C C . THR B 1 106 ? 15.141 -9.078 0.081 1 93.06 106 THR B C 1
ATOM 2010 O O . THR B 1 106 ? 14.406 -9.086 -0.91 1 93.06 106 THR B O 1
ATOM 2013 N N . LEU B 1 107 ? 16.453 -8.805 0.053 1 95.44 107 LEU B N 1
ATOM 2014 C CA . LEU B 1 107 ? 17.078 -8.375 -1.188 1 95.44 107 LEU B CA 1
ATOM 2015 C C . LEU B 1 107 ? 18.344 -9.195 -1.464 1 95.44 107 LEU B C 1
ATOM 2017 O O . LEU B 1 107 ? 19.094 -9.508 -0.544 1 95.44 107 LEU B O 1
ATOM 2021 N N . SER B 1 108 ? 18.484 -9.57 -2.732 1 94.75 108 SER B N 1
ATOM 2022 C CA . SER B 1 108 ? 19.734 -10.203 -3.15 1 94.75 108 SER B CA 1
ATOM 2023 C C . SER B 1 108 ? 20.812 -9.156 -3.395 1 94.75 108 SER B C 1
ATOM 2025 O O . SER B 1 108 ? 20.531 -7.965 -3.502 1 94.75 108 SER B O 1
ATOM 2027 N N . GLN B 1 109 ? 22.047 -9.656 -3.5 1 95.94 109 GLN B N 1
ATOM 2028 C CA . GLN B 1 109 ? 23.156 -8.773 -3.848 1 95.94 109 GLN B CA 1
ATOM 2029 C C . GLN B 1 109 ? 22.906 -8.078 -5.184 1 95.94 109 GLN B C 1
ATOM 2031 O O . GLN B 1 109 ? 23.188 -6.891 -5.332 1 95.94 109 GLN B O 1
ATOM 2036 N N . ASP B 1 110 ? 22.328 -8.805 -6.094 1 95.5 110 ASP B N 1
ATOM 2037 C CA . ASP B 1 110 ? 22 -8.234 -7.395 1 95.5 110 ASP B CA 1
ATOM 2038 C C . ASP B 1 110 ? 20.938 -7.145 -7.273 1 95.5 110 ASP B C 1
ATOM 2040 O O . ASP B 1 110 ? 21.047 -6.082 -7.891 1 95.5 110 ASP B O 1
ATOM 2044 N N . ASP B 1 111 ? 19.922 -7.457 -6.477 1 95.88 111 ASP B N 1
ATOM 2045 C CA . ASP B 1 111 ? 18.891 -6.457 -6.234 1 95.88 111 ASP B CA 1
ATOM 2046 C C . ASP B 1 111 ? 19.5 -5.156 -5.711 1 95.88 111 ASP B C 1
ATOM 2048 O O . ASP B 1 111 ? 19.156 -4.07 -6.191 1 95.88 111 ASP B O 1
ATOM 2052 N N . ILE B 1 112 ? 20.359 -5.285 -4.777 1 97.38 112 ILE B N 1
ATOM 2053 C CA . ILE B 1 112 ? 20.969 -4.137 -4.109 1 97.38 112 ILE B CA 1
ATOM 2054 C C . ILE B 1 112 ? 21.766 -3.311 -5.121 1 97.38 112 ILE B C 1
ATOM 2056 O O . ILE B 1 112 ? 21.656 -2.08 -5.145 1 97.38 112 ILE B O 1
ATOM 2060 N N . GLN B 1 113 ? 22.5 -3.986 -5.945 1 96.75 113 GLN B N 1
ATOM 2061 C CA . GLN B 1 113 ? 23.281 -3.285 -6.957 1 96.75 113 GLN B CA 1
ATOM 2062 C C . GLN B 1 113 ? 22.391 -2.51 -7.914 1 96.75 113 GLN B C 1
ATOM 2064 O O . GLN B 1 113 ? 22.672 -1.356 -8.242 1 96.75 113 GLN B O 1
ATOM 2069 N N . VAL B 1 114 ? 21.328 -3.137 -8.312 1 96.81 114 VAL B N 1
ATOM 2070 C CA . VAL B 1 114 ? 20.391 -2.492 -9.219 1 96.81 114 VAL B CA 1
ATOM 2071 C C . VAL B 1 114 ? 19.797 -1.257 -8.547 1 96.81 114 VAL B C 1
ATOM 2073 O O . VAL B 1 114 ? 19.688 -0.198 -9.172 1 96.81 114 VAL B O 1
ATOM 2076 N N . LEU B 1 115 ? 19.438 -1.386 -7.293 1 97.88 115 LEU B N 1
ATOM 2077 C CA . LEU B 1 115 ? 18.812 -0.3 -6.555 1 97.88 115 LEU B CA 1
ATOM 2078 C C . LEU B 1 115 ? 19.781 0.847 -6.324 1 97.88 115 LEU B C 1
ATOM 2080 O O . LEU B 1 115 ? 19.422 2.018 -6.449 1 97.88 115 LEU B O 1
ATOM 2084 N N . VAL B 1 116 ? 21.031 0.496 -5.961 1 97.56 116 VAL B N 1
ATOM 2085 C CA . VAL B 1 116 ? 22.047 1.521 -5.766 1 97.56 116 VAL B CA 1
ATOM 2086 C C . VAL B 1 116 ? 22.25 2.297 -7.066 1 97.56 116 VAL B C 1
ATOM 2088 O O . VAL B 1 116 ? 22.312 3.529 -7.055 1 97.56 116 VAL B O 1
ATOM 2091 N N . ASN B 1 117 ? 22.297 1.574 -8.172 1 97.44 117 ASN B N 1
ATOM 2092 C CA . ASN B 1 117 ? 22.469 2.223 -9.469 1 97.44 117 ASN B CA 1
ATOM 2093 C C . ASN B 1 117 ? 21.297 3.141 -9.789 1 97.44 117 ASN B C 1
ATOM 2095 O O . ASN B 1 117 ? 21.484 4.25 -10.289 1 97.44 117 ASN B O 1
ATOM 2099 N N . ALA B 1 118 ? 20.141 2.645 -9.5 1 97 118 ALA B N 1
ATOM 2100 C CA . ALA B 1 118 ? 18.953 3.455 -9.742 1 97 118 ALA B CA 1
ATOM 2101 C C . ALA B 1 118 ? 19 4.742 -8.922 1 97 118 ALA B C 1
ATOM 2103 O O . ALA B 1 118 ? 18.641 5.812 -9.422 1 97 118 ALA B O 1
ATOM 2104 N N . LEU B 1 119 ? 19.422 4.664 -7.699 1 97.75 119 LEU B N 1
ATOM 2105 C CA . LEU B 1 119 ? 19.516 5.82 -6.816 1 97.75 119 LEU B CA 1
ATOM 2106 C C . LEU B 1 119 ? 20.578 6.801 -7.312 1 97.75 119 LEU B C 1
ATOM 2108 O O . LEU B 1 119 ? 20.359 8.016 -7.277 1 97.75 119 LEU B O 1
ATOM 2112 N N . LYS B 1 120 ? 21.688 6.27 -7.746 1 95.69 120 LYS B N 1
ATOM 2113 C CA . LYS B 1 120 ? 22.75 7.121 -8.273 1 95.69 120 LYS B CA 1
ATOM 2114 C C . LYS B 1 120 ? 22.281 7.871 -9.516 1 95.69 120 LYS B C 1
ATOM 2116 O O . LYS B 1 120 ? 22.594 9.055 -9.695 1 95.69 120 LYS B O 1
ATOM 2121 N N . GLU B 1 121 ? 21.578 7.172 -10.336 1 95.81 121 GLU B N 1
ATOM 2122 C CA . GLU B 1 121 ? 21.016 7.816 -11.523 1 95.81 121 GLU B CA 1
ATOM 2123 C C . GLU B 1 121 ? 20.047 8.922 -11.133 1 95.81 121 GLU B C 1
ATOM 2125 O O . GLU B 1 121 ? 20.047 10 -11.734 1 95.81 121 GLU B O 1
ATOM 2130 N N . LYS B 1 122 ? 19.328 8.688 -10.133 1 94.44 122 LYS B N 1
ATOM 2131 C CA . LYS B 1 122 ? 18.344 9.656 -9.664 1 94.44 122 LYS B CA 1
ATOM 2132 C C . LYS B 1 122 ? 1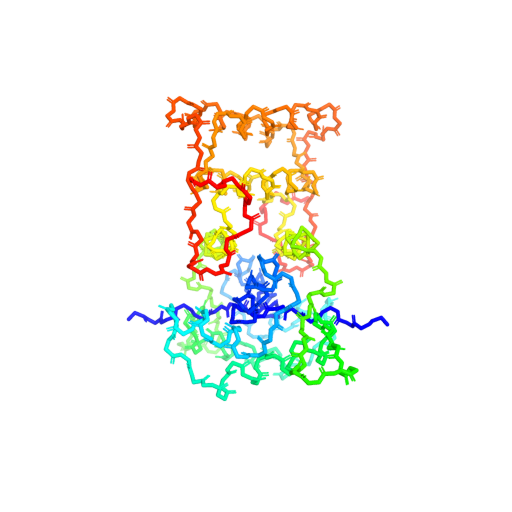9.031 10.852 -8.992 1 94.44 122 LYS B C 1
ATOM 2134 O O . LYS B 1 122 ? 18.5 11.961 -9.023 1 94.44 122 LYS B O 1
ATOM 2139 N N . ALA B 1 123 ? 20.172 10.633 -8.367 1 94.19 123 ALA B N 1
ATOM 2140 C CA . ALA B 1 123 ? 20.906 11.672 -7.656 1 94.19 123 ALA B CA 1
ATOM 2141 C C . ALA B 1 123 ? 21.312 12.805 -8.602 1 94.19 123 ALA B C 1
ATOM 2143 O O . ALA B 1 123 ? 21.391 13.969 -8.188 1 94.19 123 ALA B O 1
ATOM 2144 N N . ALA B 1 124 ? 21.5 12.477 -9.812 1 93.25 124 ALA B N 1
ATOM 2145 C CA . ALA B 1 124 ? 21.953 13.445 -10.805 1 93.25 124 ALA B CA 1
ATOM 2146 C C . ALA B 1 124 ? 20.938 14.562 -10.992 1 93.25 124 ALA B C 1
ATOM 2148 O O . ALA B 1 124 ? 21.297 15.695 -11.328 1 93.25 124 ALA B O 1
ATOM 2149 N N . THR B 1 125 ? 19.703 14.336 -10.766 1 92.94 125 THR B N 1
ATOM 2150 C CA . THR B 1 125 ? 18.656 15.328 -11.016 1 92.94 125 THR B CA 1
ATOM 2151 C C . THR B 1 125 ? 17.875 15.617 -9.734 1 92.94 125 THR B C 1
ATOM 2153 O O . THR B 1 125 ? 16.875 16.344 -9.766 1 92.94 125 THR B O 1
ATOM 2156 N N . ALA B 1 126 ? 18.297 15.094 -8.633 1 94.25 126 ALA B N 1
ATOM 2157 C CA . ALA B 1 126 ? 17.562 15.227 -7.383 1 94.25 126 ALA B CA 1
ATOM 2158 C C . ALA B 1 126 ? 17.75 16.609 -6.777 1 94.25 126 ALA B C 1
ATOM 2160 O O . ALA B 1 126 ? 18.844 17.172 -6.801 1 94.25 126 ALA B O 1
ATOM 2161 N N . PRO B 1 127 ? 16.719 17.203 -6.258 1 92.31 127 PRO B N 1
ATOM 2162 C CA . PRO B 1 127 ? 16.828 18.516 -5.594 1 92.31 127 PRO B CA 1
ATOM 2163 C C . PRO B 1 127 ? 17.516 18.422 -4.23 1 92.31 127 PRO B C 1
ATOM 2165 O O . PRO B 1 127 ? 17.703 17.328 -3.697 1 92.31 127 PRO B O 1
ATOM 2168 N N . THR B 1 128 ? 18.016 19.625 -3.713 1 91.44 128 THR B N 1
ATOM 2169 C CA . THR B 1 128 ? 18.641 19.672 -2.396 1 91.44 128 THR B CA 1
ATOM 2170 C C . THR B 1 128 ? 17.594 19.531 -1.296 1 91.44 128 THR B C 1
ATOM 2172 O O . THR B 1 128 ? 17.891 18.984 -0.226 1 91.44 128 THR B O 1
ATOM 2175 N N . SER B 1 129 ? 16.406 19.984 -1.674 1 89.44 129 SER B N 1
ATOM 2176 C CA . SER B 1 129 ? 15.312 19.844 -0.718 1 89.44 129 SER B CA 1
ATOM 2177 C C . SER B 1 129 ? 14.016 19.469 -1.418 1 89.44 129 SER B C 1
ATOM 2179 O O . SER B 1 129 ? 13.82 19.797 -2.592 1 89.44 129 SER B O 1
ATOM 2181 N N . VAL B 1 130 ? 13.211 18.703 -0.661 1 89.81 130 VAL B N 1
ATOM 2182 C CA . VAL B 1 130 ? 11.93 18.266 -1.206 1 89.81 130 VAL B CA 1
ATOM 2183 C C . VAL B 1 130 ? 10.797 19.062 -0.562 1 89.81 130 VAL B C 1
ATOM 2185 O O . VAL B 1 130 ? 10.766 19.234 0.659 1 89.81 130 VAL B O 1
ATOM 2188 N N . ALA B 1 131 ? 9.93 19.672 -1.44 1 87.38 131 ALA B N 1
ATOM 2189 C CA . ALA B 1 131 ? 8.727 20.328 -0.935 1 87.38 131 ALA B CA 1
ATOM 2190 C C . ALA B 1 131 ? 7.656 19.312 -0.561 1 87.38 131 ALA B C 1
ATOM 2192 O O . ALA B 1 131 ? 7.527 18.266 -1.215 1 87.38 131 ALA B O 1
ATOM 2193 N N . CYS B 1 132 ? 7.004 19.703 0.542 1 87.81 132 CYS B N 1
ATOM 2194 C CA . CYS B 1 132 ? 5.938 18.781 0.884 1 87.81 132 CYS B CA 1
ATOM 2195 C C . CYS B 1 132 ? 4.742 18.953 -0.046 1 87.81 132 CYS B C 1
ATOM 2197 O O . CYS B 1 132 ? 4.602 19.984 -0.698 1 87.81 132 CYS B O 1
ATOM 2199 N N . ASN B 1 133 ? 3.932 17.938 -0.255 1 85.62 133 ASN B N 1
ATOM 2200 C CA . ASN B 1 133 ? 2.695 17.969 -1.029 1 85.62 133 ASN B CA 1
ATOM 2201 C C . ASN B 1 133 ? 1.468 17.812 -0.136 1 85.62 133 ASN B C 1
ATOM 2203 O O . ASN B 1 133 ? 0.438 17.297 -0.575 1 85.62 133 ASN B O 1
ATOM 2207 N N . CYS B 1 134 ? 1.581 18.203 1.018 1 86.62 134 CYS B N 1
ATOM 2208 C CA . CYS B 1 134 ? 0.514 17.984 1.987 1 86.62 134 CYS B CA 1
ATOM 2209 C C . CYS B 1 134 ? -0.627 18.969 1.776 1 86.62 134 CYS B C 1
ATOM 2211 O O . CYS B 1 134 ? -0.405 20.109 1.332 1 86.62 134 CYS B O 1
ATOM 2213 N N . LEU B 1 135 ? -1.815 18.594 2.168 1 84.62 135 LEU B N 1
ATOM 2214 C CA . LEU B 1 135 ? -2.994 19.453 2.109 1 84.62 135 LEU B CA 1
ATOM 2215 C C . LEU B 1 135 ? -3.062 20.375 3.324 1 84.62 135 LEU B C 1
ATOM 2217 O O . LEU B 1 135 ? -2.455 20.094 4.359 1 84.62 135 LEU B O 1
ATOM 2221 N N . PRO B 1 136 ? -3.791 21.469 3.146 1 83.56 136 PRO B N 1
ATOM 2222 C CA . PRO B 1 136 ? -3.945 22.359 4.297 1 83.56 136 PRO B CA 1
ATOM 2223 C C . PRO B 1 136 ? -4.457 21.641 5.539 1 83.56 136 PRO B C 1
ATOM 2225 O O . PRO B 1 136 ? -5.402 20.844 5.457 1 83.56 136 PRO B O 1
ATOM 2228 N N . GLY B 1 137 ? -3.764 21.844 6.66 1 85.31 137 GLY B N 1
ATOM 2229 C CA . GLY B 1 137 ? -4.191 21.266 7.926 1 85.31 137 GLY B CA 1
ATOM 2230 C C . GLY B 1 137 ? -3.625 19.875 8.172 1 85.31 137 GLY B C 1
ATOM 2231 O O . GLY B 1 137 ? -3.781 19.328 9.258 1 85.31 137 GLY B O 1
ATOM 2232 N N . GLN B 1 138 ? -2.873 19.328 7.188 1 85.44 138 GLN B N 1
ATOM 2233 C CA . GLN B 1 138 ? -2.42 17.953 7.316 1 85.44 138 GLN B CA 1
ATOM 2234 C C . GLN B 1 138 ? -0.896 17.875 7.348 1 85.44 138 GLN B C 1
ATOM 2236 O O . GLN B 1 138 ? -0.327 16.781 7.41 1 85.44 138 GLN B O 1
ATOM 2241 N N . CYS B 1 139 ? -0.301 18.938 7.207 1 82.75 139 CYS B N 1
ATOM 2242 C CA . CYS B 1 139 ? 1.152 18.922 7.082 1 82.75 139 CYS B CA 1
ATOM 2243 C C . CYS B 1 139 ? 1.815 18.875 8.453 1 82.75 139 CYS B C 1
ATOM 2245 O O . CYS B 1 139 ? 1.577 19.75 9.297 1 82.75 139 CYS B O 1
ATOM 2247 N N . ASN B 1 140 ? 2.518 17.766 8.711 1 76.44 140 ASN B N 1
ATOM 2248 C CA . ASN B 1 140 ? 3.309 17.625 9.93 1 76.44 140 ASN B CA 1
ATOM 2249 C C . ASN B 1 140 ? 4.801 17.578 9.625 1 76.44 140 ASN B C 1
ATOM 2251 O O . ASN B 1 140 ? 5.578 17 10.391 1 76.44 140 ASN B O 1
ATOM 2255 N N . CYS B 1 141 ? 5.09 17.844 8.477 1 73.69 141 CYS B N 1
ATOM 2256 C CA . CYS B 1 141 ? 6.477 17.672 8.062 1 73.69 141 CYS B CA 1
ATOM 2257 C C . CYS B 1 141 ? 7.371 18.734 8.68 1 73.69 141 CYS B C 1
ATOM 2259 O O . CYS B 1 141 ? 8.594 18.672 8.57 1 73.69 141 CYS B O 1
ATOM 2261 N N . HIS B 1 142 ? 6.793 19.531 9.922 1 59.53 142 HIS B N 1
ATOM 2262 C CA . HIS B 1 142 ? 7.523 20.531 10.688 1 59.53 142 HIS B CA 1
ATOM 2263 C C . HIS B 1 142 ? 8.336 21.438 9.773 1 59.53 142 HIS B C 1
ATOM 2265 O O . HIS B 1 142 ? 9.031 22.344 10.242 1 59.53 142 HIS B O 1
ATOM 2271 N N . HIS B 1 143 ? 8.859 21.078 8.555 1 49.12 143 HIS B N 1
ATOM 2272 C CA . HIS B 1 143 ? 9.688 22.094 7.914 1 49.12 143 HIS B CA 1
ATOM 2273 C C . HIS B 1 143 ? 8.828 23.219 7.332 1 49.12 143 HIS B C 1
ATOM 2275 O O . HIS B 1 143 ? 8.156 23.031 6.316 1 49.12 143 HIS B O 1
ATOM 2281 N N . HIS B 1 144 ? 8.086 23.891 8.242 1 38.62 144 HIS B N 1
ATOM 2282 C CA . HIS B 1 144 ? 7.453 25.188 7.992 1 38.62 144 HIS B CA 1
ATOM 2283 C C . HIS B 1 144 ? 8.141 25.906 6.836 1 38.62 144 HIS B C 1
ATOM 2285 O O . HIS B 1 144 ? 9.367 25.938 6.758 1 38.62 144 HIS B O 1
ATOM 2291 N N . HIS B 1 145 ? 7.359 26.062 5.621 1 30.83 145 HIS B N 1
ATOM 2292 C CA . HIS B 1 145 ? 7.699 27.219 4.805 1 30.83 145 HIS B CA 1
ATOM 2293 C C . HIS B 1 145 ? 7.707 28.5 5.641 1 30.83 145 HIS B C 1
ATOM 2295 O O . HIS B 1 145 ? 6.906 28.641 6.566 1 30.83 145 HIS B O 1
#

Secondary structure (DSSP, 8-state):
----PPPPHHHHHHHHHHHHSSSEEHHHHHHHHHTTS---HHHHHHHHHHHHHHTSEEEE-SSSSPEEEESS-HHHHHHHHHHHHHHTS-GGGHHHHHHHHHHHS---HHHHHHHHHHHHHHHTT--SS----PPTT--------/----PPPPHHHHHHHHHHHHSSSEEHHHHHHHHHTTS---HHHHHHHHHHHHHHTSEEEE-SSSSPEEEESS-HHHHHHHHHHHHHHTS-GGGHHHHHHHHHHHS---HHHHHHHHHHHHHHHTT--SS----PPTT--------

InterPro domains:
  IPR005650 BlaI transcriptional regulatory family [PF03965] (8-120)
  IPR005650 BlaI transcriptional regulatory family [PIRSF019455] (3-132)
  IPR014071 Copper transport repressor CopY/TcrY [TIGR02698] (8-135)
  IPR036388 Winged helix-like DNA-binding domain superfamily [G3DSA:1.10.10.10] (1-81)
  IPR036390 Winged helix DNA-binding domain superfamily [SSF46785] (6-122)

Foldseek 3Di:
DLPDDQQDPVLVLLQVVQLVPPFAFLVVSQVVCVVPDVDDSVRSVVSQVVCVVSVQKDWDPVDPPITIHGPDHPVVSVVVVVVVVVVVDWPQCVVVVVVVCVVVDDDDPVRVVVVVVVVVVVVVPDDPDDDTPDDPPGDPVPPDD/DLPDDQQDPVLVLLQVVQLVPPFAFLVVSQVVCVVPDVDDSVRSVVSQVVCVVSVQKDWDPVDPPITIHGPDHPVVSVVVVVVVVVVVDWPQCVVVVVVVCVVVDDDDPVRVVVVVVVVVVVVVPDDPDDDTPDDPPGDPVPPDD

Radius of gyration: 21.55 Å; Cα contacts (8 Å, |Δi|>4): 374; chains: 2; bounding box: 49×54×56 Å

Organism: NCBI:txid638301

Sequence (290 aa):
MTEFQPMSPSERQVMRVLWANPSSTSGFIIEQLQKSFPWSESTVKTLIIRLTKKGYIQIDNRKKPFHYSATILEKEQLDQETDALLEQVCHKQNGNLLHTLINKATLSQDDIQVLVNALKEKAATAPTSVACNCLPGQCNCHHHHMTEFQPMSPSERQVMRVLWANPSSTSGFIIEQLQKSFPWSESTVKTLIIRLTKKGYIQIDNRKKPFHYSATILEKEQLDQETDALLEQVCHKQNGNLLHTLINKATLSQDDIQVLVNALKEKAATAPTSVACNCLPGQCNCHHHH